Protein AF-A0AAD6F0V9-F1 (afdb_monomer)

Structure (mmCIF, N/CA/C/O backbone):
data_AF-A0AAD6F0V9-F1
#
_entry.id   AF-A0AAD6F0V9-F1
#
loop_
_atom_site.group_PDB
_atom_site.id
_atom_site.type_symbol
_atom_site.label_atom_id
_atom_site.label_alt_id
_atom_site.label_comp_id
_atom_site.label_asym_id
_atom_site.label_entity_id
_atom_site.label_seq_id
_atom_site.pdbx_PDB_ins_code
_atom_site.Cartn_x
_atom_site.Cartn_y
_atom_site.Cartn_z
_atom_site.occupancy
_atom_site.B_iso_or_equiv
_atom_site.auth_seq_id
_atom_site.auth_comp_id
_atom_site.auth_asym_id
_atom_site.auth_atom_id
_atom_site.pdbx_PDB_model_num
ATOM 1 N N . MET A 1 1 ? -41.580 -32.855 59.017 1.00 38.69 1 MET A N 1
ATOM 2 C CA . MET A 1 1 ? -40.406 -32.074 59.457 1.00 38.69 1 MET A CA 1
ATOM 3 C C . MET A 1 1 ? -39.960 -31.255 58.269 1.00 38.69 1 MET A C 1
ATOM 5 O O . MET A 1 1 ? -39.187 -31.711 57.437 1.00 38.69 1 MET A O 1
ATOM 9 N N . GLU A 1 2 ? -40.593 -30.100 58.147 1.00 37.06 2 GLU A N 1
ATOM 10 C CA . GLU A 1 2 ? -40.275 -29.067 57.173 1.00 37.06 2 GLU A CA 1
ATOM 11 C C . GLU A 1 2 ? -38.950 -28.430 57.606 1.00 37.06 2 GLU A C 1
ATOM 13 O O . GLU A 1 2 ? -38.723 -28.225 58.801 1.00 37.06 2 GLU A O 1
ATOM 18 N N . LYS A 1 3 ? -38.043 -28.193 56.659 1.00 42.31 3 LYS A N 1
ATOM 19 C CA . LYS A 1 3 ? -36.834 -27.402 56.890 1.00 42.31 3 LYS A CA 1
ATOM 20 C C . LYS A 1 3 ? -36.838 -26.266 55.883 1.00 42.31 3 LYS A C 1
ATOM 22 O O . LYS A 1 3 ? -36.574 -26.456 54.701 1.00 42.31 3 LYS A O 1
ATOM 27 N N . GLU A 1 4 ? -37.250 -25.128 56.406 1.00 40.53 4 GLU A N 1
ATOM 28 C CA . GLU A 1 4 ? -37.232 -23.803 55.812 1.00 40.53 4 GLU A CA 1
ATOM 29 C C . GLU A 1 4 ? -35.796 -23.231 55.811 1.00 40.53 4 GLU A C 1
ATOM 31 O O . GLU A 1 4 ? -34.930 -23.755 56.517 1.00 40.53 4 GLU A O 1
ATOM 36 N N . VAL A 1 5 ? -35.626 -22.106 55.094 1.00 31.75 5 VAL A N 1
ATOM 37 C CA . VAL A 1 5 ? -34.598 -21.043 55.251 1.00 31.75 5 VAL A CA 1
ATOM 38 C C . VAL A 1 5 ? -33.364 -21.168 54.333 1.00 31.75 5 VAL A C 1
ATOM 40 O O . VAL A 1 5 ? -32.729 -22.211 54.284 1.00 3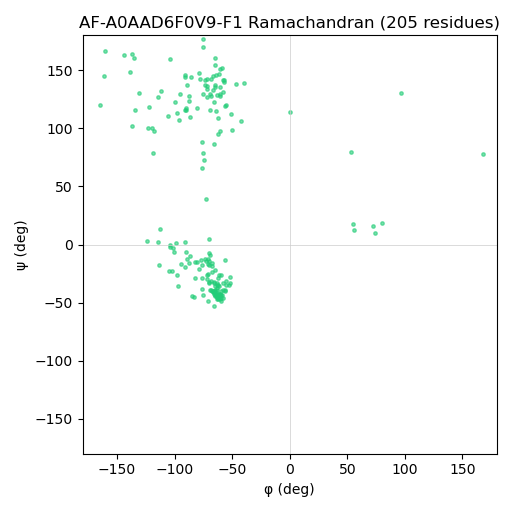1.75 5 VAL A O 1
ATOM 43 N N . VAL A 1 6 ? -32.899 -20.150 53.591 1.00 31.89 6 VAL A N 1
ATOM 44 C CA . VAL A 1 6 ? -33.340 -18.764 53.303 1.00 31.89 6 VAL A CA 1
ATOM 45 C C . VAL A 1 6 ? -32.618 -18.316 52.019 1.00 31.89 6 VAL A C 1
ATOM 47 O O . VAL A 1 6 ? -31.461 -18.674 51.801 1.00 31.89 6 VAL A O 1
ATOM 50 N N . VAL A 1 7 ? -33.285 -17.522 51.179 1.00 33.38 7 VAL A N 1
ATOM 51 C CA . VAL A 1 7 ? -32.688 -16.845 50.015 1.00 33.38 7 VAL A CA 1
ATOM 52 C C . VAL A 1 7 ? -32.107 -15.507 50.474 1.00 33.38 7 VAL A C 1
ATOM 54 O O . VAL A 1 7 ? -32.824 -14.693 51.048 1.00 33.38 7 VAL A O 1
ATOM 57 N N . SER A 1 8 ? -30.815 -15.279 50.234 1.00 36.25 8 SER A N 1
ATOM 58 C CA . SER A 1 8 ? -30.142 -14.008 50.522 1.00 36.25 8 SER A CA 1
ATOM 59 C C . SER A 1 8 ? -30.046 -13.160 49.252 1.00 36.25 8 SER A C 1
ATOM 61 O O . SER A 1 8 ? -29.337 -13.516 48.313 1.00 36.25 8 SER A O 1
ATOM 63 N N . GLU A 1 9 ? -30.758 -12.035 49.235 1.00 42.75 9 GLU A N 1
ATOM 64 C CA . GLU A 1 9 ? -30.593 -10.961 48.251 1.00 42.75 9 GLU A CA 1
ATOM 65 C C . GLU A 1 9 ? -29.360 -10.108 48.597 1.00 42.75 9 GLU A C 1
ATOM 67 O O . GLU A 1 9 ? -29.152 -9.798 49.774 1.00 42.75 9 GLU A O 1
ATOM 72 N N . PRO A 1 10 ? -28.571 -9.634 47.619 1.00 42.59 10 PRO A N 1
ATOM 73 C CA . PRO A 1 10 ? -27.725 -8.475 47.826 1.00 42.59 10 PRO A CA 1
ATOM 74 C C . PRO A 1 10 ? -28.502 -7.212 47.443 1.00 42.59 10 PRO A C 1
ATOM 76 O O . PRO A 1 10 ? -28.870 -7.000 46.287 1.00 42.59 10 PRO A O 1
ATOM 79 N N . GLY A 1 11 ? -28.734 -6.366 48.446 1.00 40.88 11 GLY A N 1
ATOM 80 C CA . GLY A 1 11 ? -29.263 -5.022 48.272 1.00 40.88 11 GLY A CA 1
ATOM 81 C C . GLY A 1 11 ? -28.379 -4.179 47.353 1.00 40.88 11 GLY A C 1
ATOM 82 O O . GLY A 1 11 ? -27.164 -4.091 47.531 1.00 40.88 11 GLY A O 1
ATOM 83 N N . GLY A 1 12 ? -29.022 -3.530 46.387 1.00 33.94 12 GLY A N 1
ATOM 84 C CA . GLY A 1 12 ? -28.436 -2.531 45.506 1.00 33.94 12 GLY A CA 1
ATOM 85 C C . GLY A 1 12 ? -29.410 -1.371 45.347 1.00 33.94 12 GLY A C 1
ATOM 86 O O . GLY A 1 12 ? -30.404 -1.485 44.641 1.00 33.94 12 GLY A O 1
ATOM 87 N N . SER A 1 13 ? -29.117 -0.295 46.074 1.00 39.34 13 SER A N 1
ATOM 88 C CA . SER A 1 13 ? -29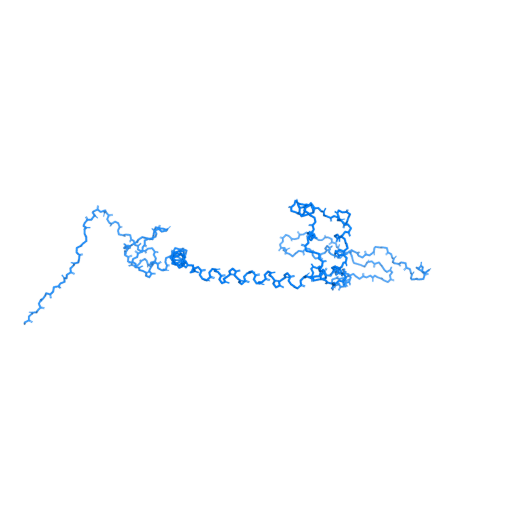.636 1.074 46.012 1.00 39.34 13 SER A CA 1
ATOM 89 C C . SER A 1 13 ? -30.711 1.397 44.964 1.00 39.34 13 SER A C 1
ATOM 91 O O . SER A 1 13 ? -30.438 1.496 43.768 1.00 39.34 13 SER A O 1
ATOM 93 N N . SER A 1 14 ? -31.908 1.723 45.462 1.00 46.53 14 SER A N 1
ATOM 94 C CA . SER A 1 14 ? -32.961 2.434 44.732 1.00 46.53 14 SER A CA 1
ATOM 95 C C . SER A 1 14 ? -32.422 3.710 44.087 1.00 46.53 14 SER A C 1
ATOM 97 O O . SER A 1 14 ? -32.106 4.681 44.771 1.00 46.53 14 SER A O 1
ATOM 99 N N . SER A 1 15 ? -32.370 3.723 42.759 1.00 43.34 15 SER A N 1
ATOM 100 C CA . SER A 1 15 ? -32.321 4.943 41.956 1.00 43.34 15 SER A CA 1
ATOM 101 C C . SER A 1 15 ? -33.545 4.940 41.059 1.00 43.34 15 SER A C 1
ATOM 103 O O . SER A 1 15 ? -33.606 4.229 40.058 1.00 43.34 15 SER A O 1
ATOM 105 N N . SER A 1 16 ? -34.550 5.700 41.476 1.00 54.09 16 SER A N 1
ATOM 106 C CA . SER A 1 16 ? -35.803 5.917 40.768 1.00 54.09 16 SER A CA 1
ATOM 107 C C . SER A 1 16 ? -35.546 6.667 39.459 1.00 54.09 16 SER A C 1
ATOM 109 O O . SER A 1 16 ? -35.640 7.888 39.399 1.00 54.09 16 SER A O 1
ATOM 111 N N . PHE A 1 17 ? -35.240 5.933 38.396 1.00 52.31 17 PHE A N 1
ATOM 112 C CA . PHE A 1 17 ? -35.443 6.388 37.028 1.00 52.31 17 PHE A CA 1
ATOM 113 C C . PHE A 1 17 ? -36.545 5.520 36.446 1.00 52.31 17 PHE A C 1
ATOM 115 O O . PHE A 1 17 ? -36.539 4.307 36.627 1.00 52.31 17 PHE A O 1
ATOM 122 N N . THR A 1 18 ? -37.527 6.140 35.804 1.00 50.03 18 THR A N 1
ATOM 123 C CA . THR A 1 18 ? -38.614 5.462 35.095 1.00 50.03 18 THR A CA 1
ATOM 124 C C . THR A 1 18 ? -38.033 4.400 34.157 1.00 50.03 18 THR A C 1
ATOM 126 O O . THR A 1 18 ? -37.542 4.725 33.073 1.00 50.03 18 THR A O 1
ATOM 129 N N . ASP A 1 19 ? -38.045 3.144 34.608 1.00 56.00 19 ASP A N 1
ATOM 130 C CA . ASP A 1 19 ? -37.421 2.002 33.946 1.00 56.00 19 ASP A CA 1
ATOM 131 C C . ASP A 1 19 ? -38.273 1.597 32.744 1.00 56.00 19 ASP A C 1
ATOM 133 O O . ASP A 1 19 ? -39.082 0.667 32.766 1.00 56.00 19 ASP A O 1
ATOM 137 N N . SER A 1 20 ? -38.120 2.361 31.666 1.00 67.00 20 SER A N 1
ATOM 138 C CA . SER A 1 20 ? -38.421 1.856 30.338 1.00 67.00 20 SER A CA 1
ATOM 139 C C . SER A 1 20 ? -37.454 0.702 30.129 1.00 67.00 20 SER A C 1
ATOM 141 O O . SER A 1 20 ? -36.297 0.937 29.794 1.00 67.00 20 SER A O 1
ATOM 143 N N . ARG A 1 21 ? -37.889 -0.529 30.414 1.00 77.62 21 ARG A N 1
ATOM 144 C CA . ARG A 1 21 ? -37.032 -1.714 30.337 1.00 77.62 21 ARG A CA 1
ATOM 145 C C . ARG A 1 21 ? -36.534 -1.876 28.906 1.00 77.62 21 ARG A C 1
ATOM 147 O O . ARG A 1 21 ? -37.245 -2.376 28.033 1.00 77.62 21 ARG A O 1
ATOM 154 N N . ILE A 1 22 ? -35.320 -1.403 28.644 1.00 87.12 22 ILE A N 1
ATOM 155 C CA . ILE A 1 22 ? 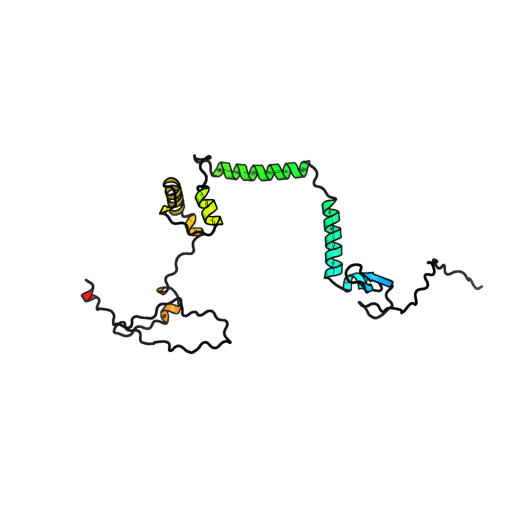-34.745 -1.426 27.302 1.00 87.12 22 ILE A CA 1
ATOM 156 C C . ILE A 1 22 ? -34.310 -2.855 26.998 1.00 87.12 22 ILE A C 1
ATOM 158 O O . ILE A 1 22 ? -33.624 -3.511 27.779 1.00 87.12 22 ILE A O 1
ATOM 162 N N . ILE A 1 23 ? -34.731 -3.353 25.844 1.00 92.94 23 ILE A N 1
ATOM 163 C CA . ILE A 1 23 ? -34.388 -4.692 25.377 1.00 92.94 23 ILE A CA 1
ATOM 164 C C . ILE A 1 23 ? -32.922 -4.708 24.918 1.00 92.94 23 ILE A C 1
ATOM 166 O O . ILE A 1 23 ? -32.434 -3.760 24.296 1.00 92.94 23 ILE A O 1
ATOM 170 N N . CYS A 1 24 ? -32.210 -5.798 25.211 1.00 94.00 24 CYS A N 1
ATOM 171 C CA . CYS A 1 24 ? -30.865 -6.041 24.698 1.00 94.00 24 CYS A CA 1
ATOM 172 C C . CYS A 1 24 ? -30.860 -5.974 23.166 1.00 94.00 24 CYS A C 1
ATOM 174 O O . CYS A 1 24 ? -31.505 -6.784 22.505 1.00 94.00 24 CYS A O 1
ATOM 176 N N . ARG A 1 25 ? -30.086 -5.058 22.582 1.00 90.88 25 ARG A N 1
ATOM 177 C CA . ARG A 1 25 ? -30.031 -4.889 21.121 1.00 90.88 25 ARG A CA 1
ATOM 178 C C . ARG A 1 25 ? -29.187 -5.950 20.414 1.00 90.88 25 ARG A C 1
ATOM 180 O O . ARG A 1 25 ? -29.296 -6.079 19.203 1.00 90.88 25 ARG A O 1
ATOM 187 N N . ALA A 1 26 ? -28.390 -6.717 21.157 1.00 90.69 26 ALA A N 1
ATOM 188 C CA . ALA A 1 26 ? -27.598 -7.812 20.602 1.00 90.69 26 ALA A CA 1
ATOM 189 C C . ALA A 1 26 ? -28.406 -9.113 20.457 1.00 90.69 26 ALA A C 1
ATOM 191 O O . ALA A 1 26 ? -28.333 -9.760 19.421 1.00 90.69 26 ALA A O 1
ATOM 192 N N . CYS A 1 27 ? -29.184 -9.507 21.476 1.00 91.75 27 CYS A N 1
ATOM 193 C CA . CYS A 1 27 ? -29.924 -10.777 21.452 1.00 91.75 27 CYS A CA 1
ATOM 194 C C . CYS A 1 27 ? -31.445 -10.633 21.407 1.00 91.75 27 CYS A C 1
ATOM 196 O O . CYS A 1 27 ? -32.111 -11.617 21.115 1.00 91.75 27 CYS A O 1
ATOM 198 N N . GLN A 1 28 ? -31.993 -9.462 21.742 1.00 91.25 28 GLN A N 1
ATOM 199 C CA . GLN A 1 28 ? -33.431 -9.156 21.762 1.00 91.25 28 GLN A CA 1
ATOM 200 C C . GLN A 1 28 ? -34.308 -10.086 22.625 1.00 91.25 28 GLN A C 1
ATOM 202 O O . GLN A 1 28 ? -35.529 -10.032 22.551 1.00 91.25 28 GLN A O 1
ATOM 207 N N . LYS A 1 29 ? -33.701 -10.919 23.480 1.00 90.19 29 LYS A N 1
ATOM 208 C CA . LYS A 1 29 ? -34.395 -11.931 24.300 1.00 90.19 29 LYS A CA 1
ATOM 209 C C . LYS A 1 29 ? -34.676 -11.486 25.731 1.00 90.19 29 LYS A C 1
ATOM 211 O O . LYS A 1 29 ? -35.566 -12.019 26.378 1.00 90.19 29 LYS A O 1
ATOM 216 N N . GLN A 1 30 ? -33.873 -10.564 26.247 1.00 90.81 30 GLN A N 1
ATOM 217 C CA . GLN A 1 30 ? -33.908 -10.140 27.644 1.00 90.81 30 GLN A CA 1
ATOM 218 C C . GLN A 1 30 ? -33.621 -8.645 27.755 1.00 90.81 30 GLN A C 1
ATOM 220 O O . GLN A 1 30 ? -33.089 -8.026 26.826 1.00 90.81 30 GLN A O 1
ATOM 225 N N . PHE A 1 31 ? -33.967 -8.073 28.902 1.00 92.94 31 PHE A N 1
ATOM 226 C CA . PHE A 1 31 ? -33.691 -6.677 29.203 1.00 92.94 31 PHE A CA 1
ATOM 227 C C . PHE A 1 31 ? -32.183 -6.434 29.336 1.00 92.94 31 PHE A C 1
ATOM 229 O O . PHE A 1 31 ? -31.418 -7.303 29.758 1.00 92.94 31 PHE A O 1
ATOM 236 N N . SER A 1 32 ? -31.736 -5.263 28.894 1.00 93.44 32 SER A N 1
ATOM 237 C CA . SER A 1 32 ? -30.339 -4.865 28.986 1.00 93.44 32 SER A CA 1
ATOM 238 C C . SER A 1 32 ? -29.965 -4.518 30.421 1.00 93.44 32 SER A C 1
ATOM 240 O O . SER A 1 32 ? -30.697 -3.782 31.072 1.00 93.44 32 SER A O 1
ATOM 242 N N . GLN A 1 33 ? -28.796 -4.975 30.859 1.00 91.88 33 GLN A N 1
ATOM 243 C CA . GLN A 1 33 ? -28.212 -4.638 32.161 1.00 91.88 33 GLN A CA 1
ATOM 244 C C . GLN A 1 33 ? -27.055 -3.639 32.022 1.00 91.88 33 GLN A C 1
ATOM 246 O O . GLN A 1 33 ? -26.730 -2.920 32.959 1.00 91.88 33 GLN A O 1
ATOM 251 N N . TYR A 1 34 ? -26.444 -3.572 30.838 1.00 92.69 34 TYR A N 1
ATOM 252 C CA . TYR A 1 34 ? -25.217 -2.825 30.595 1.00 92.69 34 TYR A CA 1
ATOM 253 C C . TYR A 1 34 ? -25.279 -2.040 29.279 1.00 92.69 34 TYR A C 1
ATOM 255 O O . TYR A 1 34 ? -26.115 -2.300 28.405 1.00 92.69 34 TYR A O 1
ATOM 263 N N . THR A 1 35 ? -24.357 -1.087 29.130 1.00 93.81 35 THR A N 1
ATOM 264 C CA . THR A 1 35 ? -24.228 -0.216 27.954 1.00 93.81 35 THR A CA 1
ATOM 265 C C . THR A 1 35 ? -22.779 -0.196 27.485 1.00 93.81 35 THR A C 1
ATOM 267 O O . THR A 1 35 ? -21.881 0.009 28.294 1.00 93.81 35 THR A O 1
ATOM 270 N N . CYS A 1 36 ? -22.534 -0.404 26.189 1.00 92.56 36 CYS A N 1
ATOM 271 C CA . CYS A 1 36 ? -21.188 -0.284 25.628 1.00 92.56 36 CYS A CA 1
ATOM 272 C C . CYS A 1 36 ? -20.739 1.190 25.664 1.00 92.56 36 CYS A C 1
ATOM 274 O O . CYS A 1 36 ? -21.453 2.024 25.107 1.00 92.56 36 CYS A O 1
ATOM 276 N N . PRO A 1 37 ? -19.562 1.528 26.227 1.00 90.56 37 PRO A N 1
ATOM 277 C CA . PRO A 1 37 ? -19.100 2.917 26.332 1.00 90.56 37 PRO A CA 1
ATOM 278 C C . PRO A 1 37 ? -18.710 3.542 24.985 1.00 90.56 37 PRO A C 1
ATOM 280 O O . PRO A 1 37 ? -18.541 4.752 24.899 1.00 90.56 37 PRO A O 1
ATOM 283 N N . ARG A 1 38 ? -18.544 2.732 23.931 1.00 89.69 38 ARG A N 1
ATOM 284 C CA . ARG A 1 38 ? -18.085 3.208 22.616 1.00 89.69 38 ARG A CA 1
ATOM 285 C C . ARG A 1 38 ? -19.200 3.471 21.619 1.00 89.69 38 ARG A C 1
ATOM 287 O O . ARG A 1 38 ? -19.091 4.379 20.809 1.00 89.69 38 ARG A O 1
ATOM 294 N N . CYS A 1 39 ? -20.257 2.668 21.654 1.00 91.88 39 CYS A N 1
ATOM 295 C CA . CYS A 1 39 ? -21.372 2.781 20.711 1.00 91.88 39 CYS A CA 1
ATOM 296 C C . CYS A 1 39 ? -22.732 2.966 21.394 1.00 91.88 39 CYS A C 1
ATOM 298 O O . CYS A 1 39 ? -23.759 2.970 20.721 1.00 91.88 39 CYS A O 1
ATOM 300 N N . ASN A 1 40 ? -22.762 3.071 22.725 1.00 91.19 40 ASN A N 1
ATOM 301 C CA . ASN A 1 40 ? -23.969 3.184 23.546 1.00 91.19 40 ASN A CA 1
ATOM 302 C C . ASN A 1 40 ? -25.013 2.068 23.338 1.00 91.19 40 ASN A C 1
ATOM 304 O O . ASN A 1 40 ? -26.169 2.194 23.754 1.00 91.19 40 ASN A O 1
ATOM 308 N N . ILE A 1 41 ? -24.620 0.939 22.741 1.00 91.75 41 ILE A N 1
ATOM 309 C CA . ILE A 1 41 ? -25.502 -0.212 22.547 1.00 91.75 41 ILE A CA 1
ATOM 310 C C . ILE A 1 41 ? -25.766 -0.897 23.888 1.00 91.75 41 ILE A C 1
ATOM 312 O O . ILE A 1 41 ? -24.855 -1.169 24.672 1.00 91.75 41 ILE A O 1
ATOM 316 N N . ARG A 1 42 ? -27.041 -1.201 24.131 1.00 93.06 42 ARG A N 1
ATOM 317 C CA . ARG A 1 42 ? -27.528 -1.856 25.344 1.00 93.06 42 ARG A CA 1
ATOM 318 C C . ARG A 1 42 ? -27.460 -3.373 25.219 1.00 93.06 42 ARG A C 1
ATOM 320 O O . ARG A 1 42 ? -28.008 -3.937 24.268 1.00 93.06 42 ARG A O 1
ATOM 327 N N . TYR A 1 43 ? -26.831 -4.031 26.188 1.00 94.25 43 TYR A N 1
ATOM 328 C CA . TYR A 1 43 ? -26.642 -5.480 26.210 1.00 94.25 43 TYR A CA 1
ATOM 329 C C . TYR A 1 43 ? -26.946 -6.080 27.586 1.00 94.25 43 TYR A C 1
ATOM 331 O O . TYR A 1 43 ? -26.992 -5.387 28.599 1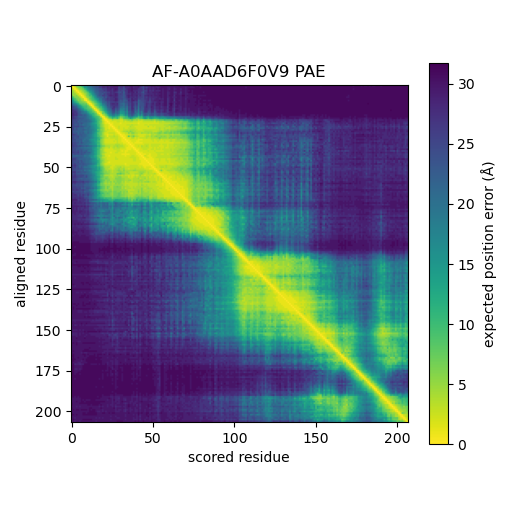.00 94.25 43 TYR A O 1
ATOM 339 N N . CYS A 1 44 ? -27.205 -7.383 27.630 1.00 93.88 44 CYS A N 1
ATOM 340 C CA . CYS A 1 44 ? -27.617 -8.076 28.854 1.00 93.88 44 CYS A CA 1
ATOM 341 C C . CYS A 1 44 ? -26.506 -8.880 29.539 1.00 93.88 44 CYS A C 1
ATOM 343 O O . CYS A 1 44 ? -26.615 -9.181 30.718 1.00 93.88 44 CYS A O 1
ATOM 345 N N . SER A 1 45 ? -25.465 -9.278 28.805 1.00 93.12 45 SER A N 1
ATOM 346 C CA . SER A 1 45 ? -24.426 -10.189 29.297 1.00 93.12 45 SER A CA 1
ATOM 347 C C . SER A 1 45 ? -23.144 -10.091 28.466 1.00 93.12 45 SER A C 1
ATOM 349 O O . SER A 1 45 ? -23.158 -9.558 27.352 1.00 93.12 45 SER A O 1
ATOM 351 N N . LEU A 1 46 ? -22.042 -10.648 28.975 1.00 92.12 46 LEU A N 1
ATOM 352 C CA . LEU A 1 46 ? -20.748 -10.661 28.285 1.00 92.12 46 LEU A CA 1
ATOM 353 C C . LEU A 1 46 ? -20.789 -11.306 26.881 1.00 92.12 46 LEU A C 1
ATOM 355 O O . LEU A 1 46 ? -20.179 -10.744 25.976 1.00 92.12 46 LEU A O 1
ATOM 359 N N . PRO A 1 47 ? -21.517 -12.412 26.625 1.00 93.38 47 PRO A N 1
ATOM 360 C CA . PRO A 1 47 ? -21.667 -12.935 25.264 1.00 93.38 47 PRO A CA 1
ATOM 361 C C . PRO A 1 47 ? -22.281 -11.915 24.299 1.00 93.38 47 PRO A C 1
ATOM 363 O O . PRO A 1 47 ? -21.823 -11.769 23.170 1.00 93.38 47 PRO A O 1
ATOM 366 N N . CYS A 1 48 ? -23.271 -11.144 24.761 1.00 93.06 48 CYS A N 1
ATOM 367 C CA . CYS A 1 48 ? -23.866 -10.065 23.971 1.00 93.06 48 CYS A CA 1
ATOM 368 C C . CYS A 1 48 ? -22.902 -8.889 23.785 1.00 93.06 48 CYS A C 1
ATOM 370 O O . CYS A 1 48 ? -22.900 -8.276 22.724 1.00 93.06 48 CYS A O 1
ATOM 372 N N . TYR A 1 49 ? -22.042 -8.608 24.767 1.00 91.31 49 TYR A N 1
ATOM 373 C CA . TYR A 1 49 ? -20.938 -7.668 24.584 1.00 91.31 49 TYR A CA 1
ATOM 374 C C . TYR A 1 49 ? -19.925 -8.173 23.549 1.00 91.31 49 TYR A C 1
ATOM 376 O O . TYR A 1 49 ? -19.505 -7.406 22.701 1.00 91.31 49 TYR A O 1
ATOM 384 N N . LYS A 1 50 ? -19.568 -9.457 23.525 1.00 90.88 50 LYS A N 1
ATOM 385 C CA . LYS A 1 50 ? -18.638 -9.986 22.511 1.00 90.88 50 LYS A CA 1
ATOM 386 C C . LYS A 1 50 ? -19.250 -10.057 21.104 1.00 90.88 50 LYS A C 1
ATOM 388 O O . LYS A 1 50 ? -18.519 -9.992 20.126 1.00 90.88 50 LYS A O 1
ATOM 393 N N . GLY A 1 51 ? -20.576 -10.167 21.002 1.00 89.81 51 GLY A N 1
ATOM 394 C CA . GLY A 1 51 ? -21.289 -10.322 19.730 1.00 89.81 51 GLY A CA 1
ATOM 395 C C . GLY A 1 51 ? -21.936 -9.061 19.147 1.00 89.81 51 GLY A C 1
ATOM 396 O O . GLY A 1 51 ? -22.464 -9.139 18.044 1.00 89.81 51 GLY A O 1
ATOM 397 N N . HIS A 1 52 ? -21.956 -7.917 19.848 1.00 90.50 52 HIS A N 1
ATOM 398 C CA . HIS A 1 52 ? -22.710 -6.743 19.367 1.00 90.50 52 HIS A CA 1
ATOM 399 C C . HIS A 1 52 ? -22.035 -5.983 18.214 1.00 90.50 52 HIS A C 1
ATOM 401 O O . HIS A 1 52 ? -22.726 -5.468 17.341 1.00 90.50 52 HIS A O 1
ATOM 407 N N . SER A 1 53 ? -20.706 -5.847 18.227 1.00 88.06 53 SER A N 1
ATOM 408 C CA . SER A 1 53 ? -19.951 -5.143 17.187 1.00 88.06 53 SER A CA 1
ATOM 409 C C . SER A 1 53 ? -18.473 -5.490 17.288 1.00 88.06 53 SER A C 1
ATOM 411 O O . SER A 1 53 ? -17.834 -5.165 18.291 1.00 88.06 53 SER A O 1
ATOM 413 N N . LEU A 1 54 ? -17.922 -6.071 16.218 1.00 86.94 54 LEU A N 1
ATOM 414 C CA . LEU A 1 54 ? -16.497 -6.398 16.130 1.00 86.94 54 LEU A CA 1
ATOM 415 C C . LEU A 1 54 ? -15.623 -5.159 16.352 1.00 86.94 54 LEU A C 1
ATOM 417 O O . LEU A 1 54 ? -14.674 -5.216 17.117 1.00 86.94 54 LEU A O 1
ATOM 421 N N . ARG A 1 55 ? -16.017 -3.997 15.820 1.00 87.81 55 ARG A N 1
ATOM 422 C CA . ARG A 1 55 ? -15.282 -2.734 15.998 1.00 87.81 55 ARG A CA 1
ATOM 423 C C . ARG A 1 55 ? -15.190 -2.291 17.467 1.00 87.81 55 ARG A C 1
ATOM 425 O O . ARG A 1 55 ? -14.190 -1.714 17.896 1.00 87.81 55 ARG A O 1
ATOM 432 N N . CYS A 1 56 ? -16.231 -2.539 18.264 1.00 90.06 56 CYS A N 1
ATOM 433 C CA . CYS A 1 56 ? -16.250 -2.162 19.683 1.00 90.06 56 CYS A CA 1
ATOM 434 C C . CYS A 1 56 ? -15.539 -3.181 20.578 1.00 90.06 56 CYS A C 1
ATOM 436 O O . CYS A 1 56 ? -14.999 -2.815 21.615 1.00 90.06 56 CYS A O 1
ATOM 438 N N . THR A 1 57 ? -15.511 -4.451 20.193 1.00 90.25 57 THR A N 1
ATOM 439 C CA . THR A 1 57 ? -14.821 -5.486 20.965 1.00 90.25 57 THR A CA 1
ATOM 440 C C . THR A 1 57 ? -13.342 -5.546 20.615 1.00 90.25 57 THR A C 1
ATOM 442 O O . THR A 1 57 ? -12.507 -5.586 21.511 1.00 90.25 57 THR A O 1
ATOM 445 N N . GLU A 1 58 ? -13.015 -5.491 19.326 1.00 91.25 58 GLU A N 1
ATOM 446 C CA . GLU A 1 58 ? -11.654 -5.586 18.805 1.00 91.25 58 GLU A CA 1
ATOM 447 C C . GLU A 1 58 ? -10.819 -4.398 19.246 1.00 91.25 58 GLU A C 1
ATOM 449 O O . GLU A 1 58 ? -9.801 -4.614 19.882 1.00 91.25 58 GLU A O 1
ATOM 454 N N . SER A 1 59 ? -11.259 -3.152 19.019 1.00 90.75 59 SER A N 1
ATOM 455 C CA . SER A 1 59 ? -10.440 -2.019 19.471 1.00 90.75 59 SER A CA 1
ATOM 456 C C . SER A 1 59 ? -10.285 -2.023 20.992 1.00 90.75 59 SER A C 1
ATOM 458 O O . SER A 1 59 ? -9.252 -1.611 21.472 1.00 90.75 59 SER A O 1
ATOM 460 N N . PHE A 1 60 ? -11.242 -2.549 21.769 1.00 89.44 60 PHE A N 1
ATOM 461 C CA . PHE A 1 60 ? -11.102 -2.574 23.226 1.00 89.44 60 PHE A CA 1
ATOM 462 C C . PHE A 1 60 ? -10.027 -3.587 23.600 1.00 89.44 60 PHE A C 1
ATOM 464 O O . PHE A 1 60 ? -9.104 -3.247 24.324 1.00 89.44 60 PHE A O 1
ATOM 471 N N . MET A 1 61 ? -10.099 -4.797 23.043 1.00 90.12 61 MET A N 1
ATOM 472 C CA . MET A 1 61 ? -9.074 -5.819 23.245 1.00 90.12 61 MET A CA 1
ATOM 473 C C . MET A 1 61 ? -7.700 -5.355 22.754 1.00 90.12 61 MET A C 1
ATOM 475 O O . MET A 1 61 ? -6.723 -5.523 23.468 1.00 90.12 61 MET A O 1
ATOM 479 N N . ARG A 1 62 ? -7.633 -4.719 21.581 1.00 93.31 62 ARG A N 1
ATOM 480 C CA . ARG A 1 62 ? -6.405 -4.156 21.022 1.00 93.31 62 ARG A CA 1
ATOM 481 C C . ARG A 1 62 ? -5.813 -3.104 21.947 1.00 93.31 62 ARG A C 1
ATOM 483 O O . ARG A 1 62 ? -4.629 -3.176 22.225 1.00 93.31 62 ARG A O 1
ATOM 490 N N . ASP A 1 63 ? -6.620 -2.158 22.418 1.00 91.56 63 ASP A N 1
ATOM 491 C CA . ASP A 1 63 ? -6.142 -1.079 23.282 1.00 91.56 63 ASP A CA 1
ATOM 492 C C . ASP A 1 63 ? -5.648 -1.648 24.626 1.00 91.56 63 ASP A C 1
ATOM 494 O O . ASP A 1 63 ? -4.571 -1.278 25.065 1.00 91.56 63 ASP A O 1
ATOM 498 N N . ASN A 1 64 ? -6.326 -2.652 25.203 1.00 90.88 64 ASN A N 1
ATOM 499 C CA . ASN A 1 64 ? -5.833 -3.338 26.410 1.00 90.88 64 ASN A CA 1
ATOM 500 C C . ASN A 1 64 ? -4.492 -4.056 26.163 1.00 90.88 64 ASN A C 1
ATOM 502 O O . ASN A 1 64 ? -3.581 -3.945 26.971 1.00 90.88 64 ASN A O 1
ATOM 506 N N . VAL A 1 65 ? -4.349 -4.769 25.039 1.00 92.88 65 VAL A N 1
ATOM 507 C CA . VAL A 1 65 ? -3.085 -5.446 24.694 1.00 92.88 65 VAL A CA 1
ATOM 508 C C . VAL A 1 65 ? -1.968 -4.434 24.435 1.00 92.88 65 VAL A C 1
ATOM 510 O O . VAL A 1 65 ? -0.833 -4.661 24.839 1.00 92.88 65 VAL A O 1
ATOM 513 N N . MET A 1 66 ? -2.270 -3.321 23.766 1.00 91.25 66 MET A N 1
ATOM 514 C CA . MET A 1 66 ? -1.303 -2.249 23.526 1.00 91.25 66 MET A CA 1
ATOM 515 C C . MET A 1 66 ? -0.850 -1.605 24.838 1.00 91.25 66 MET A C 1
ATOM 517 O O . MET A 1 66 ? 0.347 -1.397 25.010 1.00 91.25 66 MET A O 1
ATOM 521 N N . ASP A 1 67 ? -1.774 -1.337 25.760 1.00 91.38 67 ASP A N 1
ATOM 522 C CA . ASP A 1 67 ? -1.460 -0.783 27.078 1.00 91.38 67 ASP A CA 1
ATOM 523 C C . ASP A 1 67 ? -0.589 -1.755 27.895 1.00 91.38 67 ASP A C 1
ATOM 525 O O . ASP A 1 67 ? 0.399 -1.334 28.499 1.00 91.38 67 ASP A O 1
ATOM 529 N N . ASP A 1 68 ? -0.883 -3.059 27.856 1.00 90.88 68 ASP A N 1
ATOM 530 C CA . ASP A 1 68 ? -0.060 -4.088 28.505 1.00 90.88 68 ASP A CA 1
ATOM 531 C C . ASP A 1 68 ? 1.353 -4.149 27.894 1.00 90.88 68 ASP A C 1
ATOM 533 O O . ASP A 1 68 ? 2.350 -4.157 28.618 1.00 90.88 68 ASP A O 1
ATOM 537 N N . LEU A 1 69 ? 1.470 -4.124 26.561 1.00 88.19 69 LEU A N 1
ATOM 538 C CA . LEU A 1 69 ? 2.766 -4.101 25.871 1.00 88.19 69 LEU A CA 1
ATOM 539 C C . LEU A 1 69 ? 3.570 -2.831 26.181 1.00 88.19 69 LEU A C 1
ATOM 541 O O . LEU A 1 69 ? 4.790 -2.897 26.292 1.00 88.19 69 LEU A O 1
ATOM 545 N N . GLN A 1 70 ? 2.912 -1.682 26.350 1.00 82.25 70 GLN A N 1
ATOM 546 C CA . GLN A 1 70 ? 3.572 -0.434 26.748 1.00 82.25 70 GLN A CA 1
ATOM 547 C C . GLN A 1 70 ? 4.095 -0.471 28.189 1.00 82.25 70 GLN A C 1
ATOM 549 O O . GLN A 1 70 ? 5.108 0.170 28.487 1.00 82.25 70 GLN A O 1
ATOM 554 N N . GLN A 1 71 ? 3.423 -1.204 29.080 1.00 80.69 71 GLN A N 1
ATOM 555 C CA . GLN A 1 71 ? 3.901 -1.437 30.446 1.00 80.69 71 GLN A CA 1
ATOM 556 C C . GLN A 1 71 ? 5.102 -2.389 30.474 1.00 80.69 71 GLN A C 1
ATOM 558 O O . GLN A 1 71 ? 5.977 -2.247 31.329 1.00 80.69 71 GLN A O 1
ATOM 563 N N . MET A 1 72 ? 5.196 -3.307 29.509 1.00 77.56 72 MET A N 1
ATOM 564 C CA . MET A 1 72 ? 6.386 -4.123 29.262 1.00 77.56 72 MET A CA 1
ATOM 565 C C . MET A 1 72 ? 7.470 -3.299 28.545 1.00 77.56 72 MET A C 1
ATOM 567 O O . MET A 1 72 ? 7.814 -3.552 27.393 1.00 77.56 72 MET A O 1
ATOM 571 N N . GLN A 1 73 ? 8.015 -2.283 29.218 1.00 68.62 73 GLN A N 1
ATOM 572 C CA . GLN A 1 73 ? 9.162 -1.544 28.687 1.00 68.62 73 GLN A CA 1
ATOM 573 C C . GLN A 1 73 ? 10.357 -2.493 28.493 1.00 68.62 73 GLN A C 1
ATOM 575 O O . GLN A 1 73 ? 10.642 -3.299 29.385 1.00 68.62 73 GLN A O 1
ATOM 580 N N . PRO A 1 74 ? 11.069 -2.417 27.353 1.00 67.94 74 PRO A N 1
ATOM 581 C CA . PRO A 1 74 ? 12.239 -3.245 27.119 1.00 67.94 74 PRO A CA 1
ATOM 582 C C . PRO A 1 74 ? 13.314 -2.907 28.150 1.00 67.94 74 PRO A C 1
ATOM 584 O O . PRO A 1 74 ? 13.681 -1.746 28.333 1.00 67.94 74 PRO A O 1
ATOM 587 N N . GLU A 1 75 ? 13.835 -3.933 28.817 1.00 76.38 75 GLU A N 1
ATOM 588 C CA . GLU A 1 75 ? 14.956 -3.783 29.736 1.00 76.38 75 GLU A CA 1
ATOM 589 C C . GLU A 1 75 ? 16.147 -3.168 28.986 1.00 76.38 75 GLU A C 1
ATOM 591 O O . GLU A 1 75 ? 16.398 -3.514 27.827 1.00 76.38 75 GLU A O 1
ATOM 596 N N . GLU A 1 76 ? 16.886 -2.253 29.619 1.00 81.06 76 GLU A N 1
ATOM 597 C CA . GLU A 1 76 ? 17.997 -1.509 28.996 1.00 81.06 76 GLU A CA 1
ATOM 598 C C . GLU A 1 76 ? 19.026 -2.427 28.303 1.00 81.06 76 GLU A C 1
ATOM 600 O O . GLU A 1 76 ? 19.654 -2.046 27.313 1.00 81.06 76 GLU A O 1
ATOM 605 N N . GLU A 1 77 ? 19.161 -3.669 28.774 1.00 82.62 77 GLU A N 1
ATOM 606 C CA . GLU A 1 77 ? 19.981 -4.709 28.151 1.00 82.62 77 GLU A CA 1
ATOM 607 C C . GLU A 1 77 ? 19.464 -5.132 26.763 1.00 82.62 77 GLU A C 1
ATOM 609 O O . GLU A 1 77 ? 20.248 -5.263 25.823 1.00 82.62 77 GLU A O 1
ATOM 614 N N . THR A 1 78 ? 18.151 -5.314 26.601 1.00 83.56 78 THR A N 1
ATOM 615 C CA . THR A 1 78 ? 17.534 -5.699 25.319 1.00 83.56 78 THR A CA 1
ATOM 616 C C . THR A 1 78 ? 17.643 -4.583 24.286 1.00 83.56 78 THR A C 1
ATOM 618 O O . THR A 1 78 ? 17.996 -4.838 23.135 1.00 83.56 78 THR A O 1
ATOM 621 N N . LYS A 1 79 ? 17.446 -3.330 24.714 1.00 86.81 79 LYS A N 1
ATOM 622 C CA . LYS A 1 79 ? 17.647 -2.141 23.880 1.00 86.81 79 LYS A CA 1
ATOM 623 C C . LYS A 1 79 ? 19.096 -2.037 23.411 1.00 86.81 79 LYS A C 1
ATOM 625 O O . LYS A 1 79 ? 19.344 -1.802 22.233 1.00 86.81 79 LYS A O 1
ATOM 630 N N . ARG A 1 80 ? 20.056 -2.276 24.310 1.00 90.12 80 ARG A N 1
ATOM 631 C CA . ARG A 1 80 ? 21.484 -2.269 23.974 1.00 90.12 80 ARG A CA 1
ATOM 632 C C . ARG A 1 80 ? 21.847 -3.367 22.980 1.00 90.12 80 ARG A C 1
ATOM 634 O O . ARG A 1 80 ? 22.547 -3.081 22.020 1.00 90.12 80 ARG A O 1
ATOM 641 N N . LYS A 1 81 ? 21.326 -4.584 23.163 1.00 90.56 81 LYS A N 1
ATOM 642 C CA . LYS A 1 81 ? 21.495 -5.696 22.212 1.00 90.56 81 LYS A CA 1
ATOM 643 C C . LYS A 1 81 ? 20.906 -5.370 20.839 1.00 90.56 81 LYS A C 1
ATOM 645 O O . LYS A 1 81 ? 21.545 -5.635 19.831 1.00 90.56 81 LYS A O 1
ATOM 650 N N . MET A 1 82 ? 19.722 -4.760 20.785 1.00 88.44 82 MET A N 1
ATOM 651 C CA . MET A 1 82 ? 19.110 -4.337 19.522 1.00 88.44 82 MET A CA 1
ATOM 652 C C . MET A 1 82 ? 19.950 -3.264 18.812 1.00 88.44 82 MET A C 1
ATOM 654 O O . MET A 1 82 ? 20.169 -3.360 17.608 1.00 88.44 82 MET A O 1
ATOM 658 N N . MET A 1 83 ? 20.460 -2.276 19.554 1.00 86.75 83 MET A N 1
ATOM 659 C CA . MET A 1 83 ? 21.363 -1.254 19.011 1.00 86.75 83 MET A CA 1
ATOM 660 C C . MET A 1 83 ? 22.684 -1.850 18.514 1.00 86.75 83 MET A C 1
ATOM 662 O O . MET A 1 83 ? 23.191 -1.419 17.485 1.00 86.75 83 MET A O 1
ATOM 666 N N . ASP A 1 84 ? 23.219 -2.847 19.216 1.00 92.25 84 ASP A N 1
ATOM 667 C CA . ASP A 1 84 ? 24.441 -3.550 18.822 1.00 92.25 84 ASP A CA 1
ATOM 668 C C . ASP A 1 84 ? 24.247 -4.350 17.523 1.00 92.25 84 ASP A C 1
ATOM 670 O O . ASP A 1 84 ? 25.082 -4.285 16.629 1.00 92.25 84 ASP A O 1
ATOM 674 N N . ILE A 1 85 ? 23.098 -5.019 17.360 1.00 90.88 85 ILE A N 1
ATOM 675 C CA . ILE A 1 85 ? 22.735 -5.721 16.115 1.00 90.88 85 ILE A CA 1
ATOM 676 C C . ILE A 1 85 ? 22.618 -4.744 14.939 1.00 90.88 85 ILE A C 1
ATOM 678 O O . ILE A 1 85 ? 23.170 -5.007 13.875 1.00 90.88 85 ILE A O 1
ATOM 682 N N . LEU A 1 86 ? 21.921 -3.617 15.126 1.00 88.25 86 LEU A N 1
ATOM 683 C CA . LEU A 1 86 ? 21.788 -2.585 14.089 1.00 88.25 86 LEU A CA 1
ATOM 684 C C . LEU A 1 86 ? 23.150 -2.013 13.694 1.00 88.25 86 LEU A C 1
ATOM 686 O O . LEU A 1 86 ? 23.440 -1.864 12.511 1.00 88.25 86 LEU A O 1
ATOM 690 N N . LYS A 1 87 ? 24.001 -1.732 14.687 1.00 87.44 87 LYS A N 1
ATOM 691 C CA . LYS A 1 87 ? 25.355 -1.236 14.452 1.00 87.44 87 LYS A CA 1
ATOM 692 C C . LYS A 1 87 ? 26.188 -2.250 13.676 1.00 87.44 87 LYS A C 1
ATOM 694 O O . LYS A 1 87 ? 26.838 -1.879 12.712 1.00 87.44 87 LYS A O 1
ATOM 699 N N . ARG A 1 88 ? 26.130 -3.522 14.069 1.00 87.75 88 ARG A N 1
ATOM 700 C CA . ARG A 1 88 ? 26.825 -4.610 13.383 1.00 87.75 88 ARG A CA 1
ATOM 701 C C . ARG A 1 88 ? 26.404 -4.728 11.920 1.00 87.75 88 ARG A C 1
ATOM 703 O O . ARG A 1 88 ? 27.276 -4.891 11.083 1.00 87.75 88 ARG A O 1
ATOM 710 N N . PHE A 1 89 ? 25.110 -4.629 11.621 1.00 80.94 89 PHE A N 1
ATOM 711 C CA . PHE A 1 89 ? 24.619 -4.714 10.245 1.00 80.94 89 PHE A CA 1
ATOM 712 C C . PHE A 1 89 ? 25.166 -3.575 9.376 1.00 80.94 89 PHE A C 1
ATOM 714 O O . PHE A 1 89 ? 25.685 -3.837 8.302 1.00 80.94 89 PHE A O 1
ATOM 721 N N . HIS A 1 90 ? 25.132 -2.336 9.877 1.00 75.31 90 HIS A N 1
ATOM 722 C CA . HIS A 1 90 ? 25.713 -1.194 9.164 1.00 75.31 90 HIS A CA 1
ATOM 723 C C . HIS A 1 90 ? 27.230 -1.313 8.984 1.00 75.31 90 HIS A C 1
ATOM 725 O O . HIS A 1 90 ? 27.734 -0.987 7.919 1.00 75.31 90 HIS A O 1
ATOM 731 N N . SER A 1 91 ? 27.953 -1.816 9.988 1.00 71.50 91 SER A N 1
ATOM 732 C CA . SER A 1 91 ? 29.398 -2.044 9.867 1.00 71.50 91 SER A CA 1
ATOM 733 C C . SER A 1 91 ? 29.739 -3.168 8.880 1.00 71.50 91 SER A C 1
ATOM 735 O O . SER A 1 91 ? 30.690 -3.037 8.123 1.00 71.50 91 SER A O 1
ATOM 737 N N . GLU A 1 92 ? 28.960 -4.255 8.847 1.00 65.19 92 GLU A N 1
ATOM 738 C CA . GLU A 1 92 ? 29.126 -5.331 7.854 1.00 65.19 92 GLU A CA 1
ATOM 739 C C . GLU A 1 92 ? 28.806 -4.838 6.425 1.00 65.19 92 GLU A C 1
ATOM 741 O O . GLU A 1 92 ? 29.455 -5.265 5.473 1.00 65.19 92 GLU A O 1
ATOM 746 N N . GLU A 1 93 ? 27.863 -3.901 6.271 1.00 58.53 93 GLU A N 1
ATOM 747 C CA . GLU A 1 93 ? 27.576 -3.221 4.999 1.00 58.53 93 GLU A CA 1
ATOM 748 C C . GLU A 1 93 ? 28.719 -2.273 4.583 1.00 58.53 93 GLU A C 1
ATOM 750 O O . GLU A 1 93 ? 29.083 -2.235 3.412 1.00 58.53 93 GLU A O 1
ATOM 755 N N . GLU A 1 94 ? 29.336 -1.552 5.525 1.00 53.22 94 GLU A N 1
ATOM 756 C CA . GLU A 1 94 ? 30.511 -0.699 5.274 1.00 53.22 94 GLU A CA 1
ATOM 757 C C . GLU A 1 94 ? 31.756 -1.519 4.863 1.00 53.22 94 GLU A C 1
ATOM 759 O O . GLU A 1 94 ? 32.465 -1.144 3.926 1.00 53.22 94 GLU A O 1
ATOM 764 N N . ASP A 1 95 ? 31.993 -2.681 5.482 1.00 52.28 95 ASP A N 1
ATOM 765 C CA . ASP A 1 95 ? 33.167 -3.526 5.204 1.00 52.28 95 ASP A CA 1
ATOM 766 C C . ASP A 1 95 ? 33.104 -4.250 3.836 1.00 52.28 95 ASP A C 1
ATOM 768 O O . ASP A 1 95 ? 34.149 -4.545 3.248 1.00 52.28 95 ASP A O 1
ATOM 772 N N . GLU A 1 96 ? 31.915 -4.516 3.277 1.00 51.09 96 GLU A N 1
ATOM 773 C CA . GLU A 1 96 ? 31.772 -5.078 1.919 1.00 51.09 96 GLU A CA 1
ATOM 774 C C . GLU A 1 96 ? 31.867 -4.016 0.802 1.00 51.09 96 GLU A C 1
ATOM 776 O O . GLU A 1 96 ? 32.109 -4.373 -0.357 1.00 51.09 96 GLU A O 1
ATOM 781 N N . VAL A 1 97 ? 31.752 -2.718 1.127 1.00 48.28 97 VAL A N 1
ATOM 782 C CA . VAL A 1 97 ? 31.915 -1.608 0.161 1.00 48.28 97 VAL A CA 1
ATOM 783 C C . VAL A 1 97 ? 33.245 -0.863 0.277 1.00 48.28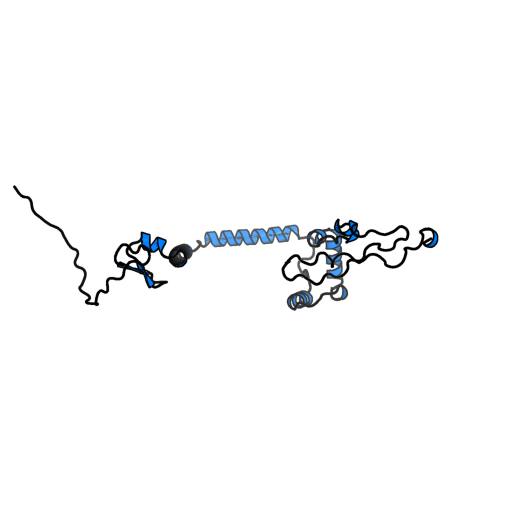 97 VAL A C 1
ATOM 785 O O . VAL A 1 97 ? 33.496 0.034 -0.533 1.00 48.28 97 VAL A O 1
ATOM 788 N N . SER A 1 98 ? 34.128 -1.244 1.209 1.00 44.03 98 SER A N 1
ATOM 789 C CA . SER A 1 98 ? 35.441 -0.609 1.387 1.00 44.03 98 SER A CA 1
ATOM 790 C C . SER A 1 98 ? 36.434 -1.021 0.286 1.00 44.03 98 SER A C 1
ATOM 792 O O . SER A 1 98 ? 37.384 -1.787 0.452 1.00 44.03 98 SER A O 1
ATOM 794 N N . SER A 1 99 ? 36.187 -0.479 -0.903 1.00 46.16 99 SER A N 1
ATOM 795 C CA . SER A 1 99 ? 37.177 -0.233 -1.941 1.00 46.16 99 SER A CA 1
ATOM 796 C C . SER A 1 99 ? 37.203 1.272 -2.202 1.00 46.16 99 SER A C 1
ATOM 798 O O . SER A 1 99 ? 36.663 1.735 -3.206 1.00 46.16 99 SER A O 1
ATOM 800 N N . ASP A 1 100 ? 37.878 1.998 -1.306 1.00 47.38 100 ASP A N 1
ATOM 801 C CA . ASP A 1 100 ? 38.518 3.296 -1.557 1.00 47.38 100 ASP A CA 1
ATOM 802 C C . ASP A 1 100 ? 37.590 4.358 -2.179 1.00 47.38 100 ASP A C 1
ATOM 804 O O . ASP A 1 100 ? 37.607 4.534 -3.396 1.00 47.38 100 ASP A O 1
ATOM 808 N N . ASN A 1 101 ? 36.746 5.010 -1.360 1.00 52.94 101 ASN A N 1
ATOM 809 C CA . ASN A 1 101 ? 36.259 6.409 -1.464 1.00 52.94 101 ASN A CA 1
ATOM 810 C C . ASN A 1 101 ? 35.077 6.619 -0.484 1.00 52.94 101 ASN A C 1
ATOM 812 O O . ASN A 1 101 ? 33.920 6.605 -0.896 1.00 52.94 101 ASN A O 1
ATOM 816 N N . GLU A 1 102 ? 35.354 6.791 0.811 1.00 51.81 102 GLU A N 1
ATOM 817 C CA . GLU A 1 102 ? 34.319 6.887 1.864 1.00 51.81 102 GLU A CA 1
ATOM 818 C C . GLU A 1 102 ? 33.837 8.323 2.171 1.00 51.81 102 GLU A C 1
ATOM 820 O O . GLU A 1 102 ? 32.950 8.500 2.996 1.00 51.81 102 GLU A O 1
ATOM 825 N N . ASP A 1 103 ? 34.331 9.352 1.473 1.00 52.94 103 ASP A N 1
ATOM 826 C CA . ASP A 1 103 ? 33.936 10.757 1.722 1.00 52.94 103 ASP A CA 1
ATOM 827 C C . ASP A 1 103 ? 33.165 11.416 0.565 1.00 52.94 103 ASP A C 1
ATOM 829 O O . ASP A 1 103 ? 32.816 12.596 0.623 1.00 52.94 103 ASP A O 1
ATOM 833 N N . GLU A 1 104 ? 32.893 10.677 -0.506 1.00 57.56 104 GLU A N 1
ATOM 834 C CA . GLU A 1 104 ? 32.254 11.219 -1.701 1.00 57.56 104 GLU A CA 1
ATOM 835 C C . GLU A 1 104 ? 30.793 10.755 -1.774 1.00 57.56 104 GLU A C 1
ATOM 837 O O . GLU A 1 104 ? 30.540 9.565 -2.004 1.00 57.56 104 GLU A O 1
ATOM 842 N N . PRO A 1 105 ? 29.813 11.658 -1.583 1.00 60.56 105 PRO A N 1
ATOM 843 C CA . PRO A 1 105 ? 28.410 11.283 -1.622 1.00 60.56 105 PRO A CA 1
ATOM 844 C C . PRO A 1 105 ? 28.063 10.650 -2.980 1.00 60.56 105 PRO A C 1
ATOM 846 O O . PRO A 1 105 ? 28.561 11.051 -4.034 1.00 60.56 105 PRO A O 1
ATOM 849 N N . MET A 1 106 ? 27.209 9.621 -2.947 1.00 66.62 106 MET A N 1
ATOM 850 C CA . MET A 1 106 ? 26.793 8.836 -4.124 1.00 66.62 106 MET A CA 1
ATOM 851 C C . MET A 1 106 ? 26.265 9.725 -5.261 1.00 66.62 106 MET A C 1
ATOM 853 O O . MET A 1 106 ? 26.503 9.440 -6.435 1.00 66.62 106 MET A O 1
ATOM 857 N N . LEU A 1 107 ? 25.598 10.816 -4.881 1.00 74.69 107 LEU A N 1
ATOM 858 C CA . LEU A 1 107 ? 25.143 11.917 -5.718 1.00 74.69 107 LEU A CA 1
ATOM 859 C C . LEU A 1 107 ? 25.405 13.224 -4.968 1.00 74.69 107 LEU A C 1
ATOM 861 O O . LEU A 1 107 ? 25.315 13.264 -3.741 1.00 74.69 107 LEU A O 1
ATOM 865 N N . SER A 1 108 ? 25.679 14.299 -5.692 1.00 80.44 108 SER A N 1
ATOM 866 C CA . SER A 1 108 ? 25.747 15.640 -5.121 1.00 80.44 108 SER A CA 1
ATOM 867 C C . SER A 1 108 ? 24.406 16.066 -4.503 1.00 80.44 108 SER A C 1
ATOM 869 O O . SER A 1 108 ? 23.326 15.721 -4.987 1.00 80.44 108 SER A O 1
ATOM 871 N N . GLU A 1 109 ? 24.477 16.850 -3.423 1.00 81.75 109 GLU A N 1
ATOM 872 C CA . GLU A 1 109 ? 23.304 17.347 -2.681 1.00 81.75 109 GLU A CA 1
ATOM 873 C C . GLU A 1 109 ? 22.318 18.111 -3.588 1.00 81.75 109 GLU A C 1
ATOM 875 O O . GLU A 1 109 ? 21.102 17.995 -3.442 1.00 81.75 109 GLU A O 1
ATOM 880 N N . GLU A 1 110 ? 22.836 18.835 -4.584 1.00 80.19 110 GLU A N 1
ATOM 881 C CA . GLU A 1 110 ? 22.034 19.561 -5.575 1.00 80.19 110 GLU A CA 1
ATOM 882 C C . GLU A 1 110 ? 21.152 18.617 -6.409 1.00 80.19 110 GLU A C 1
ATOM 884 O O . GLU A 1 110 ? 19.961 18.878 -6.597 1.00 80.19 110 GLU A O 1
ATOM 889 N N . LEU A 1 111 ? 21.703 17.483 -6.857 1.00 83.00 111 LEU A N 1
ATOM 890 C CA . LEU A 1 111 ? 20.952 16.470 -7.598 1.00 83.00 111 LEU A CA 1
ATOM 891 C C . LEU A 1 111 ? 19.883 15.810 -6.726 1.00 83.00 111 LEU A C 1
ATOM 893 O O . LEU A 1 111 ? 18.761 15.615 -7.190 1.00 83.00 111 LEU A O 1
ATOM 897 N N . ILE A 1 112 ? 20.189 15.513 -5.460 1.00 84.69 112 ILE A N 1
ATOM 898 C CA . ILE A 1 112 ? 19.218 14.931 -4.520 1.00 84.69 112 ILE A CA 1
ATOM 899 C C . ILE A 1 112 ? 18.024 15.877 -4.348 1.00 84.69 112 ILE A C 1
ATOM 901 O O . ILE A 1 112 ? 16.868 15.461 -4.462 1.00 84.69 112 ILE A O 1
ATOM 905 N N . GLN A 1 113 ? 18.286 17.169 -4.150 1.00 83.31 113 GLN A N 1
ATOM 906 C CA . GLN A 1 113 ? 17.237 18.173 -4.012 1.00 83.31 113 GLN A CA 1
ATOM 907 C C . GLN A 1 113 ? 16.409 18.335 -5.299 1.00 83.31 113 GLN A C 1
ATOM 909 O O . GLN A 1 113 ? 15.187 18.510 -5.229 1.00 83.31 113 GLN A O 1
ATOM 914 N N . LYS A 1 114 ? 17.042 18.214 -6.472 1.00 84.25 114 LYS A N 1
ATOM 915 C CA . LYS A 1 114 ? 16.381 18.252 -7.784 1.00 84.25 114 LYS A CA 1
ATOM 916 C C . LYS A 1 114 ? 15.437 17.057 -7.987 1.00 84.25 114 LYS A C 1
ATOM 918 O O . LYS A 1 114 ? 14.294 17.254 -8.398 1.00 84.25 114 LYS A O 1
ATOM 923 N N . VAL A 1 115 ? 15.847 15.844 -7.590 1.00 85.69 115 VAL A N 1
ATOM 924 C CA . VAL A 1 115 ? 14.973 14.647 -7.596 1.00 85.69 115 VAL A CA 1
ATOM 925 C C . VAL A 1 115 ? 13.764 14.841 -6.692 1.00 85.69 115 VAL A C 1
ATOM 927 O O . VAL A 1 115 ? 12.640 14.556 -7.098 1.00 85.69 115 VAL A O 1
ATOM 930 N N . ILE A 1 116 ? 13.979 15.330 -5.468 1.00 87.31 116 ILE A N 1
ATOM 931 C CA . ILE A 1 116 ? 12.894 15.535 -4.495 1.00 87.31 116 ILE A CA 1
ATOM 932 C C . ILE A 1 116 ? 11.892 16.576 -5.011 1.00 87.31 116 ILE A C 1
ATOM 934 O O . ILE A 1 116 ? 10.693 16.461 -4.762 1.00 87.31 116 ILE A O 1
ATOM 938 N N . SER A 1 117 ? 12.378 17.562 -5.764 1.00 86.94 117 SER A N 1
ATOM 939 C CA . SER A 1 117 ? 11.553 18.590 -6.407 1.00 86.94 117 SER A CA 1
ATOM 940 C C . SER A 1 117 ? 10.774 18.070 -7.624 1.00 86.94 117 SER A C 1
ATOM 942 O O . SER A 1 117 ? 9.843 18.735 -8.074 1.00 86.94 117 SER A O 1
ATOM 944 N N . GLY A 1 118 ? 11.096 16.868 -8.116 1.00 83.38 118 GLY A N 1
ATOM 945 C CA . GLY A 1 118 ? 10.437 16.231 -9.257 1.00 83.38 118 GLY A CA 1
ATOM 946 C C . GLY A 1 118 ? 10.918 16.729 -10.621 1.00 83.38 118 GLY A C 1
ATOM 947 O O . GLY A 1 118 ? 10.217 16.540 -11.614 1.00 83.38 118 GLY A O 1
ATOM 948 N N . ASP A 1 119 ? 12.089 17.364 -10.678 1.00 85.44 119 ASP A N 1
ATOM 949 C CA . ASP A 1 119 ? 12.680 17.843 -11.926 1.00 85.44 119 ASP A CA 1
ATOM 950 C C . ASP A 1 119 ? 13.347 16.699 -12.712 1.00 85.44 119 ASP A C 1
ATOM 952 O O . ASP A 1 119 ? 13.906 15.758 -12.144 1.00 85.44 119 ASP A O 1
ATOM 956 N N . GLU A 1 120 ? 13.326 1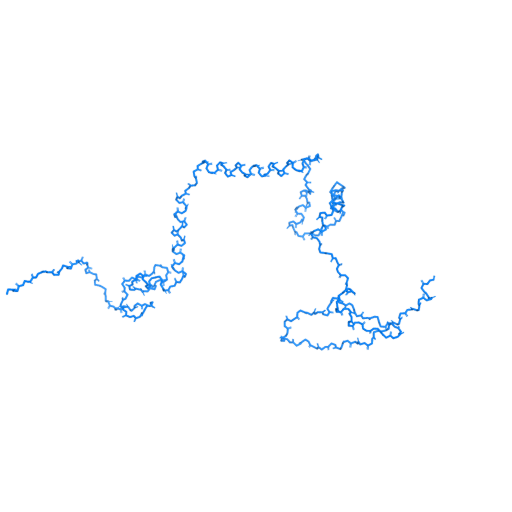6.792 -14.045 1.00 84.38 120 GLU A N 1
ATOM 957 C CA . GLU A 1 120 ? 14.014 15.840 -14.924 1.00 84.38 120 GLU A CA 1
ATOM 958 C C . GLU A 1 120 ? 15.538 16.042 -14.840 1.00 84.38 120 GLU A C 1
ATOM 960 O O . GLU A 1 120 ? 16.046 17.153 -15.023 1.00 84.38 120 GLU A O 1
ATOM 965 N N . ILE A 1 121 ? 16.274 14.960 -14.572 1.00 83.25 121 ILE A N 1
ATOM 966 C CA . ILE A 1 121 ? 17.740 14.962 -14.548 1.00 83.25 121 ILE A CA 1
ATOM 967 C C . ILE A 1 121 ? 18.261 14.512 -15.902 1.00 83.25 121 ILE A C 1
ATOM 969 O O . ILE A 1 121 ? 17.893 13.445 -16.399 1.00 83.25 121 ILE A O 1
ATOM 973 N N . ARG A 1 122 ? 19.174 15.295 -16.471 1.00 84.25 122 ARG A N 1
ATOM 974 C CA . ARG A 1 122 ? 19.873 14.938 -17.705 1.00 84.25 122 ARG A CA 1
ATOM 975 C C . ARG A 1 122 ? 21.294 14.482 -17.420 1.00 84.25 122 ARG A C 1
ATOM 977 O O . ARG A 1 122 ? 21.869 14.818 -16.392 1.00 84.25 122 ARG A O 1
ATOM 984 N N . LEU A 1 123 ? 21.888 13.750 -18.363 1.00 80.00 123 LEU A N 1
ATOM 985 C CA . LEU A 1 123 ? 23.276 13.292 -18.242 1.00 80.00 123 LEU A CA 1
ATOM 986 C C . LEU A 1 123 ? 24.269 14.459 -18.118 1.00 80.00 123 LEU A C 1
ATOM 988 O O . LEU A 1 123 ? 25.338 14.281 -17.546 1.00 80.00 123 LEU A O 1
ATOM 992 N N . GLU A 1 124 ? 23.918 15.631 -18.653 1.00 83.31 124 GLU A N 1
ATOM 993 C CA . GLU A 1 124 ? 24.722 16.854 -18.585 1.00 83.31 124 GLU A CA 1
ATOM 994 C C . GLU A 1 124 ? 24.672 17.548 -17.216 1.00 83.31 124 GLU A C 1
ATOM 996 O O . GLU A 1 124 ? 25.540 18.371 -16.938 1.00 83.31 124 GLU A O 1
ATOM 1001 N N . ASP A 1 125 ? 23.686 17.219 -16.374 1.00 82.19 125 ASP A N 1
ATOM 1002 C CA . ASP A 1 125 ? 23.569 17.760 -15.015 1.00 82.19 125 ASP A CA 1
ATOM 1003 C C . ASP A 1 125 ? 24.492 17.028 -14.025 1.00 82.19 125 ASP A C 1
ATOM 1005 O O . ASP A 1 125 ? 24.712 17.515 -12.920 1.00 82.19 125 ASP A O 1
ATOM 1009 N N . LEU A 1 126 ? 25.022 15.859 -14.405 1.00 81.50 126 LEU A N 1
ATOM 1010 C CA . LEU A 1 126 ? 25.892 15.052 -13.553 1.00 81.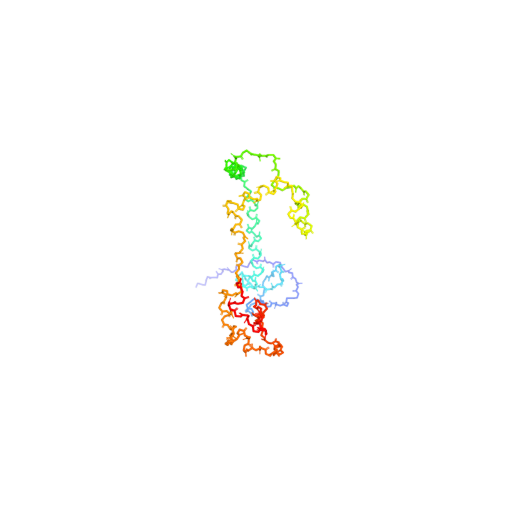50 126 LEU A CA 1
ATOM 1011 C C . LEU A 1 126 ? 27.354 15.497 -13.658 1.00 81.50 126 LEU A C 1
ATOM 1013 O O . LEU A 1 126 ? 27.878 15.809 -14.732 1.00 81.50 126 LEU A O 1
ATOM 1017 N N . SER A 1 127 ? 28.055 15.418 -12.533 1.00 84.69 127 SER A N 1
ATOM 1018 C CA . SER A 1 127 ? 29.498 15.601 -12.462 1.00 84.69 127 SER A CA 1
ATOM 1019 C C . SER A 1 127 ? 30.233 14.493 -13.242 1.00 84.69 127 SER A C 1
ATOM 1021 O O . SER A 1 127 ? 29.734 13.371 -13.401 1.00 84.69 127 SER A O 1
ATOM 1023 N N . PRO A 1 128 ? 31.461 14.742 -13.738 1.00 83.12 128 PRO A N 1
ATOM 1024 C CA . PRO A 1 128 ? 32.225 13.723 -14.462 1.00 83.12 128 PRO A CA 1
ATOM 1025 C C . PRO A 1 128 ? 32.534 12.483 -13.603 1.00 83.12 128 PRO A C 1
ATOM 1027 O O . PRO A 1 128 ? 32.712 11.383 -14.137 1.00 83.12 128 PRO A O 1
ATOM 1030 N N . GLU A 1 129 ? 32.587 12.646 -12.282 1.00 82.75 129 GLU A N 1
ATOM 1031 C CA . GLU A 1 129 ? 32.814 11.574 -11.314 1.00 82.75 129 GLU A CA 1
ATOM 1032 C C . GLU A 1 129 ? 31.556 10.719 -11.137 1.00 82.75 129 GLU A C 1
ATOM 1034 O O . GLU A 1 129 ? 31.637 9.489 -11.216 1.00 82.75 129 GLU A O 1
ATOM 1039 N N . GLU A 1 130 ? 30.387 11.351 -11.033 1.00 83.50 130 GLU A N 1
ATOM 1040 C CA . GLU A 1 130 ? 29.081 10.683 -11.002 1.00 83.50 130 GLU A CA 1
ATOM 1041 C C . GLU A 1 130 ? 28.829 9.908 -12.303 1.00 83.50 130 GLU A C 1
ATOM 1043 O O . GLU A 1 130 ? 28.485 8.726 -12.271 1.00 83.50 130 GLU A O 1
ATOM 1048 N N . ILE A 1 131 ? 29.114 10.512 -13.463 1.00 86.56 131 ILE A N 1
ATOM 1049 C CA . ILE A 1 131 ? 29.001 9.842 -14.769 1.00 86.56 131 ILE A CA 1
ATOM 1050 C C . ILE A 1 131 ? 29.907 8.605 -14.828 1.00 86.56 131 ILE A C 1
ATOM 1052 O O . ILE A 1 131 ? 29.528 7.568 -15.382 1.00 86.56 131 ILE A O 1
ATOM 1056 N N . LYS A 1 132 ? 31.122 8.682 -14.273 1.00 87.25 132 LYS A N 1
ATOM 1057 C CA . LYS A 1 132 ? 32.053 7.546 -14.225 1.00 87.25 132 LYS A CA 1
ATOM 1058 C C . LYS A 1 132 ? 31.528 6.427 -13.322 1.00 87.25 132 LYS A C 1
ATOM 1060 O O . LYS A 1 132 ? 31.637 5.260 -13.705 1.00 87.25 132 LYS A O 1
ATOM 1065 N N . ARG A 1 133 ? 30.944 6.761 -12.166 1.00 84.06 133 ARG A N 1
ATOM 1066 C CA . ARG A 1 133 ? 30.295 5.794 -11.260 1.00 84.06 133 ARG A CA 1
ATOM 1067 C C . ARG A 1 133 ? 29.090 5.136 -11.932 1.00 84.06 133 ARG A C 1
ATOM 1069 O O . ARG A 1 133 ? 29.018 3.911 -11.971 1.00 84.06 133 ARG A O 1
ATOM 1076 N N . PHE A 1 134 ? 28.230 5.921 -12.577 1.00 86.44 134 PHE A N 1
ATOM 1077 C CA . PHE A 1 134 ? 27.092 5.416 -13.345 1.00 86.44 134 PHE A CA 1
ATOM 1078 C C . PHE A 1 134 ? 27.529 4.450 -14.457 1.00 86.44 134 PHE A C 1
ATOM 1080 O O . PHE A 1 134 ? 27.010 3.342 -14.570 1.00 86.44 134 PHE A O 1
ATOM 1087 N N . LYS A 1 135 ? 28.562 4.805 -15.235 1.00 86.31 135 LYS A N 1
ATOM 1088 C CA . LYS A 1 135 ? 29.128 3.918 -16.270 1.00 86.31 135 LYS A CA 1
ATOM 1089 C C . LYS A 1 135 ? 29.707 2.624 -15.696 1.00 86.31 135 LYS A C 1
ATOM 1091 O O . LYS A 1 135 ? 29.602 1.580 -16.336 1.00 86.31 135 LYS A O 1
ATOM 1096 N N . ARG A 1 136 ? 30.304 2.670 -14.502 1.00 88.62 136 ARG A N 1
ATOM 1097 C CA . ARG A 1 136 ? 30.772 1.470 -13.795 1.00 88.62 136 ARG A CA 1
ATOM 1098 C C . ARG A 1 136 ? 29.597 0.570 -13.402 1.00 88.62 136 ARG A C 1
ATOM 1100 O O . ARG A 1 136 ? 29.681 -0.628 -13.642 1.00 88.62 136 ARG A O 1
ATOM 1107 N N . ALA A 1 137 ? 28.512 1.140 -12.877 1.00 84.62 137 ALA A N 1
ATOM 1108 C CA . ALA A 1 137 ? 27.293 0.405 -12.524 1.00 84.62 137 ALA A CA 1
ATOM 1109 C C . ALA A 1 137 ? 26.569 -0.182 -13.755 1.00 84.62 137 ALA A C 1
ATOM 1111 O O . ALA A 1 137 ? 25.996 -1.271 -13.701 1.00 84.62 137 ALA A O 1
ATOM 1112 N N . LEU A 1 138 ? 26.643 0.499 -14.906 1.00 86.62 138 LEU A N 1
ATOM 1113 C CA . LEU A 1 138 ? 26.202 -0.060 -16.188 1.00 86.62 138 LEU A CA 1
ATOM 1114 C C . LEU A 1 138 ? 27.045 -1.280 -16.581 1.00 86.62 138 LEU A C 1
ATOM 1116 O O . LEU A 1 138 ? 26.496 -2.301 -16.989 1.00 86.62 138 LEU A O 1
ATOM 1120 N N . ALA A 1 139 ? 28.371 -1.190 -16.446 1.00 86.31 139 ALA A N 1
ATOM 1121 C CA . ALA A 1 139 ? 29.287 -2.274 -16.797 1.00 86.31 139 ALA A CA 1
ATOM 1122 C C . ALA A 1 139 ? 29.198 -3.478 -15.843 1.00 86.31 139 ALA A C 1
ATOM 1124 O O . ALA A 1 139 ? 29.380 -4.610 -16.286 1.00 86.31 139 ALA A O 1
ATOM 1125 N N . SER A 1 140 ? 28.901 -3.256 -14.557 1.00 86.62 140 SER A N 1
ATOM 1126 C CA . SER A 1 140 ? 28.680 -4.331 -13.577 1.00 86.62 140 SER A CA 1
ATOM 1127 C C . SER A 1 140 ? 27.347 -5.060 -13.781 1.00 86.62 140 SER A C 1
ATOM 1129 O O . SER A 1 140 ? 27.147 -6.142 -13.232 1.00 86.62 140 SER A O 1
ATOM 1131 N N . GLY A 1 141 ? 26.433 -4.489 -14.574 1.00 82.25 141 GLY A N 1
ATOM 1132 C CA . GLY A 1 141 ? 25.107 -5.051 -14.814 1.00 82.25 141 GLY A CA 1
ATOM 1133 C C . GLY A 1 141 ? 24.152 -4.899 -13.628 1.00 82.25 141 GLY A C 1
ATOM 1134 O O . GLY A 1 141 ? 23.063 -5.468 -13.651 1.00 82.25 141 GLY A O 1
ATOM 1135 N N . GLU A 1 142 ? 24.505 -4.122 -12.608 1.00 82.25 142 GLU A N 1
ATOM 1136 C CA . GLU A 1 142 ? 23.643 -3.854 -11.454 1.00 82.25 142 GLU A CA 1
ATOM 1137 C C . GLU A 1 142 ? 22.349 -3.144 -11.873 1.00 82.25 142 GLU A C 1
ATOM 1139 O O . GLU A 1 142 ? 21.250 -3.560 -11.505 1.00 82.25 142 GLU A O 1
ATOM 1144 N N . LEU A 1 143 ? 22.476 -2.161 -12.771 1.00 80.62 143 LEU A N 1
ATOM 1145 C CA . LEU A 1 143 ? 21.350 -1.397 -13.316 1.00 80.62 143 LEU A CA 1
ATOM 1146 C C . LEU A 1 143 ? 20.424 -2.231 -14.213 1.00 80.62 143 LEU A C 1
ATOM 1148 O O . LEU A 1 143 ? 19.270 -1.861 -14.413 1.00 80.62 143 LEU A O 1
ATOM 1152 N N . SER A 1 144 ? 20.885 -3.382 -14.718 1.00 81.06 144 SER A N 1
ATOM 1153 C CA . SER A 1 144 ? 20.048 -4.265 -15.545 1.00 81.06 144 SER A CA 1
ATOM 1154 C C . SER A 1 144 ? 18.896 -4.903 -14.764 1.00 81.06 144 SER A C 1
ATOM 1156 O O . SER A 1 144 ? 17.887 -5.265 -15.356 1.00 81.06 144 SER A O 1
ATOM 1158 N N . LYS A 1 145 ? 19.021 -5.013 -13.434 1.00 80.50 145 LYS A N 1
ATOM 1159 C CA . LYS A 1 145 ? 17.962 -5.543 -12.561 1.00 80.50 145 LYS A CA 1
ATOM 1160 C C . LYS A 1 145 ? 16.861 -4.521 -12.279 1.00 80.50 145 LYS A C 1
ATOM 1162 O O . LYS A 1 145 ? 15.771 -4.914 -11.879 1.00 80.50 145 LYS A O 1
ATOM 1167 N N . LEU A 1 146 ? 17.164 -3.233 -12.442 1.00 81.50 146 LEU A N 1
ATOM 1168 C CA . LEU A 1 146 ? 16.265 -2.127 -12.112 1.00 81.50 146 LEU A CA 1
ATOM 1169 C C . LEU A 1 146 ? 15.450 -1.647 -13.322 1.00 81.50 146 LEU A C 1
ATOM 1171 O O . LEU A 1 146 ? 14.459 -0.944 -13.157 1.00 81.50 146 LEU A O 1
ATOM 1175 N N . ILE A 1 147 ? 15.870 -2.015 -14.534 1.00 85.94 147 ILE A N 1
ATOM 1176 C CA . ILE A 1 147 ? 15.259 -1.567 -15.785 1.00 85.94 147 ILE A CA 1
ATOM 1177 C C . ILE A 1 147 ? 14.639 -2.772 -16.486 1.00 85.94 147 ILE A C 1
ATOM 1179 O O . ILE A 1 147 ? 15.314 -3.770 -16.739 1.00 85.94 147 ILE A O 1
ATOM 1183 N N . GLU A 1 148 ? 13.361 -2.672 -16.847 1.00 80.94 148 GLU A N 1
ATOM 1184 C CA . GLU A 1 148 ? 12.731 -3.682 -17.693 1.00 80.94 148 GLU A CA 1
ATOM 1185 C C . GLU A 1 148 ? 13.313 -3.608 -19.113 1.00 80.94 148 GLU A C 1
ATOM 1187 O O . GLU A 1 148 ? 13.379 -2.521 -19.700 1.00 80.94 148 GLU A O 1
ATOM 1192 N N . PRO A 1 149 ? 13.751 -4.738 -19.698 1.00 82.62 149 PRO A N 1
ATOM 1193 C CA . PRO A 1 149 ? 14.275 -4.732 -21.051 1.00 82.62 149 PRO A CA 1
ATOM 1194 C C . PRO A 1 149 ? 13.191 -4.251 -22.013 1.00 82.62 149 PRO A C 1
ATOM 1196 O O . PRO A 1 149 ? 12.078 -4.788 -22.045 1.00 82.62 149 PRO A O 1
ATOM 1199 N N . TRP A 1 150 ? 13.532 -3.251 -22.828 1.00 84.50 150 TRP A N 1
ATOM 1200 C CA . TRP A 1 150 ? 12.626 -2.765 -23.857 1.00 84.50 150 TRP A CA 1
ATOM 1201 C C . TRP A 1 150 ? 12.221 -3.924 -24.767 1.00 84.50 150 TRP A C 1
ATOM 1203 O O . TRP A 1 150 ? 13.061 -4.559 -25.410 1.00 84.50 150 TRP A O 1
ATOM 1213 N N . THR A 1 151 ? 10.921 -4.205 -24.800 1.00 81.62 151 THR A N 1
ATOM 1214 C CA . THR A 1 151 ? 10.372 -5.267 -25.635 1.00 81.62 151 THR A CA 1
ATOM 1215 C C . THR A 1 151 ? 9.872 -4.641 -26.932 1.00 81.62 151 THR A C 1
ATOM 1217 O O . THR A 1 151 ? 8.845 -3.955 -26.909 1.00 81.62 151 THR A O 1
ATOM 1220 N N . PRO A 1 152 ? 10.566 -4.850 -28.066 1.00 86.12 152 PRO A N 1
ATOM 1221 C CA . PRO A 1 152 ? 10.113 -4.313 -29.339 1.00 86.12 152 PRO A CA 1
ATOM 1222 C C . PRO A 1 152 ? 8.700 -4.786 -29.670 1.00 86.12 152 PRO A C 1
ATOM 1224 O O . PRO A 1 152 ? 8.357 -5.947 -29.467 1.00 86.12 152 PRO A O 1
ATOM 1227 N N . TRP A 1 153 ? 7.880 -3.915 -30.256 1.00 83.88 153 TRP A N 1
ATOM 1228 C CA . TRP A 1 153 ? 6.498 -4.273 -30.588 1.00 83.88 153 TRP A CA 1
ATOM 1229 C C . TRP A 1 153 ? 6.424 -5.489 -31.527 1.00 83.88 153 TRP A C 1
ATOM 1231 O O . TRP A 1 153 ? 5.529 -6.316 -31.380 1.00 83.88 153 TRP A O 1
ATOM 1241 N N . TRP A 1 154 ? 7.395 -5.661 -32.435 1.00 82.75 154 TRP A N 1
ATOM 1242 C CA . TRP A 1 154 ? 7.408 -6.753 -33.416 1.00 82.75 154 TRP A CA 1
ATOM 1243 C C . TRP A 1 154 ? 7.676 -8.141 -32.819 1.00 82.75 154 TRP A C 1
ATOM 1245 O O . TRP A 1 154 ? 7.477 -9.139 -33.509 1.00 82.75 154 TRP A O 1
ATOM 1255 N N . THR A 1 155 ? 8.110 -8.244 -31.556 1.00 80.12 155 THR A N 1
ATOM 1256 C CA . THR A 1 155 ? 8.223 -9.539 -30.859 1.00 80.12 155 THR A CA 1
ATOM 1257 C C . THR A 1 155 ? 6.940 -9.931 -30.128 1.00 80.12 155 THR A C 1
ATOM 1259 O O . THR A 1 155 ? 6.794 -11.091 -29.737 1.00 80.12 155 THR A O 1
ATOM 1262 N N . LYS A 1 156 ? 5.977 -9.012 -29.972 1.00 81.88 156 LYS A N 1
ATOM 1263 C CA . LYS A 1 156 ? 4.682 -9.294 -29.341 1.00 81.88 156 LYS A CA 1
ATOM 1264 C C . LYS A 1 156 ? 3.821 -10.163 -30.266 1.00 81.88 156 LYS A C 1
ATOM 1266 O O . LYS A 1 156 ? 3.774 -9.958 -31.477 1.00 81.88 156 LYS A O 1
ATOM 1271 N N . SER A 1 157 ? 3.062 -11.107 -29.703 1.00 75.00 157 SER A N 1
ATOM 1272 C CA . SER A 1 157 ? 2.111 -11.948 -30.461 1.00 75.00 157 SER A CA 1
ATOM 1273 C C . SER A 1 157 ? 1.092 -11.125 -31.251 1.00 75.00 157 SER A C 1
ATOM 1275 O O . SER A 1 157 ? 0.678 -11.530 -32.336 1.00 75.00 157 SER A O 1
ATOM 1277 N N . SER A 1 158 ? 0.742 -9.953 -30.726 1.00 70.94 158 SER A N 1
ATOM 1278 C CA . SER A 1 158 ? -0.152 -8.980 -31.344 1.00 70.94 158 SER A CA 1
ATOM 1279 C C . SER A 1 158 ? 0.408 -8.376 -32.637 1.00 70.94 158 SER A C 1
ATOM 1281 O O . SER A 1 158 ? -0.378 -7.969 -33.479 1.00 70.94 158 SER A O 1
ATOM 1283 N N . ALA A 1 159 ? 1.728 -8.395 -32.871 1.00 71.38 159 ALA A N 1
ATOM 1284 C CA . ALA A 1 159 ? 2.321 -7.946 -34.135 1.00 71.38 159 ALA A CA 1
ATOM 1285 C C . ALA A 1 159 ? 2.044 -8.899 -35.311 1.00 71.38 159 ALA A C 1
ATOM 1287 O O . ALA A 1 159 ? 2.157 -8.503 -36.468 1.00 71.38 159 ALA A O 1
ATOM 1288 N N . LYS A 1 160 ? 1.627 -10.147 -35.044 1.00 68.88 160 LYS A N 1
ATOM 1289 C CA . LYS A 1 160 ? 1.211 -11.097 -36.094 1.00 68.88 160 LYS A CA 1
ATOM 1290 C C . LYS A 1 160 ? -0.078 -10.676 -36.802 1.00 68.88 160 LYS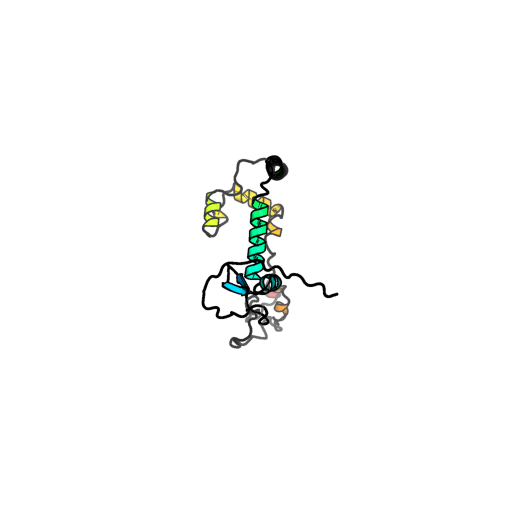 A C 1
ATOM 1292 O O . LYS A 1 160 ? -0.383 -11.217 -37.861 1.00 68.88 160 LYS A O 1
ATOM 1297 N N . SER A 1 161 ? -0.838 -9.747 -36.219 1.00 68.75 161 SER A N 1
ATOM 1298 C CA . SER A 1 161 ? -2.029 -9.177 -36.852 1.00 68.75 161 SER A CA 1
ATOM 1299 C C . SER A 1 161 ? -1.680 -8.264 -38.035 1.00 68.75 161 SER A C 1
ATOM 1301 O O . SER A 1 161 ? -2.534 -8.029 -38.890 1.00 68.75 161 SER A O 1
ATOM 1303 N N . ILE A 1 162 ? -0.426 -7.798 -38.133 1.00 68.75 162 ILE A N 1
ATOM 1304 C CA . ILE A 1 162 ? 0.053 -6.997 -39.259 1.00 68.75 162 ILE A CA 1
ATOM 1305 C C . ILE A 1 162 ? 0.295 -7.924 -40.455 1.00 68.75 162 ILE A C 1
ATOM 1307 O O . ILE A 1 162 ? 1.385 -8.454 -40.671 1.00 68.75 162 ILE A O 1
ATOM 1311 N N . LEU A 1 163 ? -0.751 -8.136 -41.250 1.00 66.19 163 LEU A N 1
ATOM 1312 C CA . LEU A 1 163 ? -0.670 -8.859 -42.515 1.00 66.19 163 LEU A CA 1
ATOM 1313 C C . LEU A 1 163 ? -0.292 -7.887 -43.640 1.00 66.19 163 LEU A C 1
ATOM 1315 O O . LEU A 1 163 ? -1.095 -7.046 -44.058 1.00 66.19 163 LEU A O 1
ATOM 1319 N N . LEU A 1 164 ? 0.934 -8.021 -44.147 1.00 68.50 164 LEU A N 1
ATOM 1320 C CA . LEU A 1 164 ? 1.395 -7.302 -45.334 1.00 68.50 164 LEU A CA 1
ATOM 1321 C C . LEU A 1 164 ? 1.086 -8.111 -46.600 1.00 68.50 164 LEU A C 1
ATOM 1323 O O . LEU A 1 164 ? 1.279 -9.326 -46.651 1.00 68.50 164 LEU A O 1
ATOM 1327 N N . GLY A 1 165 ? 0.609 -7.436 -47.644 1.00 65.75 165 GLY A N 1
ATOM 1328 C CA . GLY A 1 165 ? 0.396 -8.040 -48.958 1.00 65.75 165 GLY A CA 1
ATOM 1329 C C . GLY A 1 165 ? 1.696 -8.266 -49.730 1.00 65.75 165 GLY A C 1
ATOM 1330 O O . GLY A 1 165 ? 2.770 -7.834 -49.323 1.00 65.75 165 GLY A O 1
ATOM 1331 N N . HIS A 1 166 ? 1.589 -8.872 -50.916 1.00 65.00 166 HIS A N 1
ATOM 1332 C CA . HIS A 1 166 ? 2.720 -9.220 -51.798 1.00 65.00 166 HIS A CA 1
ATOM 1333 C C . HIS A 1 166 ? 3.639 -8.041 -52.198 1.00 65.00 166 HIS A C 1
ATOM 1335 O O . HIS A 1 166 ? 4.692 -8.257 -52.785 1.00 65.00 166 HIS A O 1
ATOM 1341 N N . GLY A 1 167 ? 3.219 -6.797 -51.957 1.00 62.91 167 GLY A N 1
ATOM 1342 C CA . GLY A 1 167 ? 3.985 -5.577 -52.224 1.00 62.91 167 GLY A CA 1
ATOM 1343 C C . GLY A 1 167 ? 4.398 -4.819 -50.962 1.00 62.91 167 GLY A C 1
ATOM 1344 O O . GLY A 1 167 ? 4.739 -3.652 -51.067 1.00 62.91 167 GLY A O 1
ATOM 1345 N N . GLY A 1 168 ? 4.298 -5.423 -49.773 1.00 65.44 168 GLY A N 1
ATOM 1346 C CA . GLY A 1 168 ? 4.646 -4.760 -48.512 1.00 65.44 168 GLY A CA 1
ATOM 1347 C C . GLY A 1 168 ? 3.650 -3.689 -48.054 1.00 65.44 168 GLY A C 1
ATOM 1348 O O . GLY A 1 168 ? 4.000 -2.892 -47.202 1.00 65.44 168 GLY A O 1
ATOM 1349 N N . ARG A 1 169 ? 2.431 -3.666 -48.607 1.00 67.00 169 ARG A N 1
ATOM 1350 C CA . ARG A 1 169 ? 1.331 -2.782 -48.176 1.00 67.00 169 ARG A CA 1
ATOM 1351 C C . ARG A 1 169 ? 0.471 -3.455 -47.108 1.00 67.00 169 ARG A C 1
ATOM 1353 O O . ARG A 1 169 ? 0.224 -4.660 -47.219 1.00 67.00 169 ARG A O 1
ATOM 1360 N N . GLN A 1 170 ? -0.030 -2.702 -46.134 1.00 69.12 170 GLN A N 1
ATOM 1361 C CA . GLN A 1 170 ? -1.036 -3.194 -45.188 1.00 69.12 170 GLN A CA 1
ATOM 1362 C C . GLN A 1 170 ? -2.322 -3.610 -45.933 1.00 69.12 170 GLN A C 1
ATOM 1364 O O . GLN A 1 170 ? -2.829 -2.871 -46.774 1.00 69.12 170 GLN A O 1
ATOM 1369 N N . LEU A 1 171 ? -2.833 -4.823 -45.679 1.00 60.47 171 LEU A N 1
ATOM 1370 C CA . LEU A 1 171 ? -4.053 -5.337 -46.334 1.00 60.47 171 LEU A CA 1
ATOM 1371 C C . LEU A 1 171 ? -5.345 -5.029 -45.562 1.00 60.47 171 LEU A C 1
ATOM 1373 O O . LEU A 1 171 ? -6.426 -5.111 -46.142 1.00 60.47 171 LEU A O 1
ATOM 1377 N N . ILE A 1 172 ? -5.247 -4.722 -44.266 1.00 60.25 172 ILE A N 1
ATOM 1378 C CA . ILE A 1 172 ? -6.391 -4.553 -43.361 1.00 60.25 172 ILE A CA 1
ATOM 1379 C C . ILE A 1 172 ? -6.181 -3.282 -42.536 1.00 60.25 172 ILE A C 1
ATOM 1381 O O . ILE A 1 172 ? -5.254 -3.226 -41.731 1.00 60.25 172 ILE A O 1
ATOM 1385 N N . THR A 1 173 ? -7.057 -2.293 -42.708 1.00 59.38 173 THR A N 1
ATOM 1386 C CA . THR A 1 173 ? -7.165 -1.108 -41.842 1.00 59.38 173 THR A CA 1
ATOM 1387 C C . THR A 1 173 ? -8.324 -1.347 -40.878 1.00 59.38 173 THR A C 1
ATOM 1389 O O . THR A 1 173 ? -9.443 -1.603 -41.326 1.00 59.38 173 THR A O 1
ATOM 1392 N N . GLN A 1 174 ? -8.080 -1.303 -39.567 1.00 57.22 174 GLN A N 1
ATOM 1393 C CA . GLN A 1 174 ? -9.178 -1.310 -38.603 1.00 57.22 174 GLN A CA 1
ATOM 1394 C C . GLN A 1 174 ? -9.968 -0.007 -38.764 1.00 57.22 174 GLN A C 1
ATOM 1396 O O . GLN A 1 174 ? -9.409 1.085 -38.709 1.00 57.22 174 GLN A O 1
ATOM 1401 N N . ILE A 1 175 ? -11.266 -0.125 -39.029 1.00 53.00 175 ILE A N 1
ATOM 1402 C CA . ILE A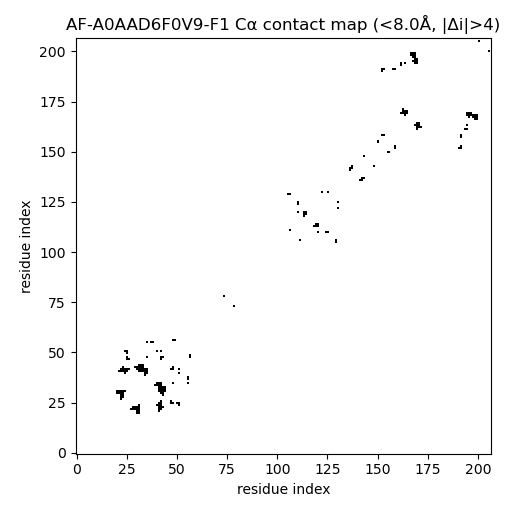 1 175 ? -12.172 1.020 -39.080 1.00 53.00 175 ILE A CA 1
ATOM 1403 C C . ILE A 1 175 ? -12.511 1.327 -37.624 1.00 53.00 175 ILE A C 1
ATOM 1405 O O . ILE A 1 175 ? -13.071 0.457 -36.954 1.00 53.00 175 ILE A O 1
ATOM 1409 N N . ASN A 1 176 ? -12.145 2.519 -37.141 1.00 50.03 176 ASN A N 1
ATOM 1410 C CA . ASN A 1 176 ? -12.489 3.011 -35.805 1.00 50.03 176 ASN A CA 1
ATOM 1411 C C . ASN A 1 176 ? -13.953 2.680 -35.493 1.00 50.03 176 ASN A C 1
ATOM 1413 O O . ASN A 1 176 ? -14.867 3.280 -36.059 1.00 50.03 176 ASN A O 1
ATOM 1417 N N . THR A 1 177 ? -14.173 1.695 -34.626 1.00 46.56 177 THR A N 1
ATOM 1418 C CA . THR A 1 177 ? -15.487 1.464 -34.037 1.00 46.56 177 THR A CA 1
ATOM 1419 C C . THR A 1 177 ? -15.503 2.296 -32.769 1.00 46.56 177 THR A C 1
ATOM 1421 O O . THR A 1 177 ? -14.643 2.114 -31.911 1.00 46.56 177 THR A O 1
ATOM 1424 N N . GLU A 1 178 ? -16.415 3.265 -32.725 1.00 42.72 178 GLU A N 1
ATOM 1425 C CA . GLU A 1 178 ? -16.664 4.148 -31.583 1.00 42.72 178 GLU A CA 1
ATOM 1426 C C . GLU A 1 178 ? -16.572 3.378 -30.249 1.00 42.72 178 GLU A C 1
ATOM 1428 O O . GLU A 1 178 ? -17.065 2.246 -30.170 1.00 42.72 178 GLU A O 1
ATOM 1433 N N . PRO A 1 179 ? -15.957 3.956 -29.203 1.00 43.12 179 PRO A N 1
ATOM 1434 C CA . PRO A 1 179 ? -15.748 3.260 -27.941 1.00 43.12 179 PRO A CA 1
ATOM 1435 C C . PRO A 1 179 ? -17.089 2.925 -27.278 1.00 43.12 179 PRO A C 1
ATOM 1437 O O . PRO A 1 179 ? -17.833 3.809 -26.853 1.00 43.12 179 PRO A O 1
ATOM 1440 N N . ASP A 1 180 ? -17.382 1.629 -27.167 1.00 42.34 180 ASP A N 1
ATOM 1441 C CA . ASP A 1 180 ? -18.479 1.107 -26.357 1.00 42.34 180 ASP A CA 1
ATOM 1442 C C . ASP A 1 180 ? -18.122 1.309 -24.866 1.00 42.34 180 ASP A C 1
ATOM 1444 O O . ASP A 1 180 ? -17.133 0.737 -24.390 1.00 42.34 180 ASP A O 1
ATOM 1448 N N . PRO A 1 181 ? -18.869 2.127 -24.098 1.00 45.03 181 PRO A N 1
ATOM 1449 C CA . PRO A 1 181 ? -18.496 2.525 -22.737 1.00 45.03 181 PRO A CA 1
ATOM 1450 C C . PRO A 1 181 ? -18.590 1.390 -21.701 1.00 45.03 181 PRO A C 1
ATOM 1452 O O . PRO A 1 181 ? -18.393 1.633 -20.510 1.00 45.03 181 PRO A O 1
ATOM 1455 N N . SER A 1 182 ? -18.902 0.155 -22.109 1.00 50.16 182 SER A N 1
ATOM 1456 C CA . SER A 1 182 ? -19.082 -0.974 -21.191 1.00 50.16 182 SER A CA 1
ATOM 1457 C C . SER A 1 182 ? -17.866 -1.900 -21.053 1.00 50.16 182 SER A C 1
ATOM 1459 O O . SER A 1 182 ? -17.951 -2.870 -20.294 1.00 50.16 182 SER A O 1
ATOM 1461 N N . ASN A 1 183 ? -16.742 -1.638 -21.729 1.00 41.06 183 ASN A N 1
ATOM 1462 C CA . ASN A 1 183 ? -15.573 -2.517 -21.661 1.00 41.06 183 ASN A CA 1
ATOM 1463 C C . ASN A 1 183 ? -14.350 -1.790 -21.073 1.00 41.06 183 ASN A C 1
ATOM 1465 O O . ASN A 1 183 ? -13.621 -1.102 -21.775 1.00 41.06 183 ASN A O 1
ATOM 1469 N N . ASN A 1 184 ? -14.098 -1.975 -19.772 1.00 43.38 184 ASN A N 1
ATOM 1470 C CA . ASN A 1 184 ? -12.882 -1.517 -19.076 1.00 43.38 184 ASN A CA 1
ATOM 1471 C C . ASN A 1 184 ? -11.638 -2.358 -19.446 1.00 43.38 184 ASN A C 1
ATOM 1473 O O . ASN A 1 184 ? -10.824 -2.694 -18.586 1.00 43.38 184 ASN A O 1
ATOM 1477 N N . ALA A 1 185 ? -11.494 -2.743 -20.713 1.00 39.53 185 ALA A N 1
ATOM 1478 C CA . ALA A 1 185 ? -10.244 -3.280 -21.224 1.00 39.53 185 ALA A CA 1
ATOM 1479 C C . ALA A 1 185 ? -9.440 -2.096 -21.763 1.00 39.53 185 ALA A C 1
ATOM 1481 O O . ALA A 1 185 ? -9.886 -1.422 -22.689 1.00 39.53 185 ALA A O 1
ATOM 1482 N N . ALA A 1 186 ? -8.288 -1.819 -21.148 1.00 37.22 186 ALA A N 1
ATOM 1483 C CA . ALA A 1 186 ? -7.335 -0.835 -21.651 1.00 37.22 186 ALA A CA 1
ATOM 1484 C C . ALA A 1 186 ? -7.119 -1.040 -23.166 1.00 37.22 186 ALA A C 1
ATOM 1486 O O . ALA A 1 186 ? -7.035 -2.197 -23.596 1.00 37.22 186 ALA A O 1
ATOM 1487 N N . PRO A 1 187 ? -7.059 0.034 -23.974 1.00 44.41 187 PRO A N 1
ATOM 1488 C CA . PRO A 1 187 ? -6.923 -0.086 -25.417 1.00 44.41 187 PRO A CA 1
ATOM 1489 C C . PRO A 1 187 ? -5.593 -0.776 -25.730 1.00 44.41 187 PRO A C 1
ATOM 1491 O O . PRO A 1 187 ? -4.517 -0.218 -25.542 1.00 44.41 187 PRO A O 1
ATOM 1494 N N . VAL A 1 188 ? -5.677 -2.022 -26.193 1.00 49.59 188 VAL A N 1
ATOM 1495 C CA . VAL A 1 188 ? -4.529 -2.846 -26.613 1.00 49.59 188 VAL A CA 1
ATOM 1496 C C . VAL A 1 188 ? -3.922 -2.311 -27.926 1.00 49.59 188 VAL A C 1
ATOM 1498 O O . VAL A 1 188 ? -2.863 -2.761 -28.359 1.00 49.59 188 VAL A O 1
ATOM 1501 N N . ASP A 1 189 ? -4.575 -1.326 -28.545 1.00 50.41 189 ASP A N 1
ATOM 1502 C CA . ASP A 1 189 ? -4.297 -0.848 -29.898 1.00 50.41 189 ASP A CA 1
ATOM 1503 C C . ASP A 1 189 ? -3.271 0.302 -29.980 1.00 50.41 189 ASP A C 1
ATOM 1505 O O . ASP A 1 189 ? -2.856 0.648 -31.082 1.00 50.41 189 ASP A O 1
ATOM 1509 N N . GLU A 1 190 ? -2.794 0.876 -28.865 1.00 54.28 190 GLU A N 1
ATOM 1510 C CA . GLU A 1 190 ? -1.815 1.988 -28.919 1.00 54.28 190 GLU A CA 1
ATOM 1511 C C . GLU A 1 190 ? -0.337 1.552 -28.985 1.00 54.28 190 GLU A C 1
ATOM 1513 O O . GLU A 1 190 ? 0.528 2.348 -29.344 1.00 54.28 190 GLU A O 1
ATOM 1518 N N . GLU A 1 191 ? -0.003 0.295 -28.676 1.00 59.34 191 GLU A N 1
ATOM 1519 C CA . GLU A 1 191 ? 1.406 -0.137 -28.596 1.00 59.34 191 GLU A CA 1
ATOM 1520 C C . GLU A 1 191 ? 2.018 -0.596 -29.930 1.00 59.34 191 GLU A C 1
ATOM 1522 O O . GLU A 1 191 ? 3.226 -0.852 -29.998 1.00 59.34 191 GLU A O 1
ATOM 1527 N N . ILE A 1 192 ? 1.215 -0.755 -30.984 1.00 68.06 192 ILE A N 1
ATOM 1528 C CA . ILE A 1 192 ? 1.657 -1.336 -32.257 1.00 68.06 192 ILE A CA 1
ATOM 1529 C C . ILE A 1 192 ? 1.409 -0.322 -33.372 1.00 68.06 192 ILE A C 1
ATOM 1531 O O . ILE A 1 192 ? 0.256 0.035 -33.612 1.00 68.06 192 ILE A O 1
ATOM 1535 N N . PRO A 1 193 ? 2.456 0.141 -34.080 1.00 70.88 193 PRO A N 1
ATOM 1536 C CA . PRO A 1 193 ? 2.261 1.069 -35.180 1.00 70.88 193 PRO A CA 1
ATOM 1537 C C . PRO A 1 193 ? 1.447 0.408 -36.306 1.00 70.88 193 PRO A C 1
ATOM 1539 O O . PRO A 1 193 ? 1.612 -0.793 -36.559 1.00 70.88 193 PRO A O 1
ATOM 1542 N N . PRO A 1 194 ? 0.603 1.177 -37.019 1.00 69.75 194 PRO A N 1
ATOM 1543 C CA . PRO A 1 194 ? -0.048 0.686 -38.224 1.00 69.75 194 PRO A CA 1
ATOM 1544 C C . PRO A 1 194 ? 1.003 0.255 -39.259 1.00 69.75 194 PRO A C 1
ATOM 1546 O O . PRO A 1 194 ? 2.132 0.754 -39.284 1.00 69.75 194 PRO A O 1
ATOM 1549 N N . GLY A 1 195 ? 0.637 -0.706 -40.107 1.00 68.94 195 GLY A N 1
ATOM 1550 C CA . GLY A 1 195 ? 1.498 -1.150 -41.197 1.00 68.94 195 GLY A CA 1
ATOM 1551 C C . GLY A 1 195 ? 1.736 -0.033 -42.226 1.00 68.94 195 GLY A C 1
ATOM 1552 O O . GLY A 1 195 ? 0.980 0.932 -42.292 1.00 68.94 195 GLY A O 1
ATOM 1553 N N . PRO A 1 196 ? 2.792 -0.136 -43.049 1.00 71.50 196 PRO A N 1
ATOM 1554 C CA . PRO A 1 196 ? 3.077 0.868 -44.068 1.00 71.50 196 PRO A CA 1
ATOM 1555 C C . PRO A 1 196 ? 1.995 0.898 -45.163 1.00 71.50 196 PRO A C 1
ATOM 1557 O O . PRO A 1 196 ? 1.622 -0.137 -45.729 1.00 71.50 196 PRO A O 1
ATOM 1560 N N . ASP A 1 197 ? 1.537 2.109 -45.493 1.00 67.12 197 ASP A N 1
ATOM 1561 C CA . ASP A 1 197 ? 0.601 2.373 -46.597 1.00 67.12 197 ASP A CA 1
ATOM 1562 C C . ASP A 1 197 ? 1.283 2.306 -47.975 1.00 67.12 197 ASP A C 1
ATOM 1564 O O . ASP A 1 197 ? 0.657 1.980 -48.988 1.00 67.12 197 ASP A O 1
ATOM 1568 N N . SER A 1 198 ? 2.583 2.610 -48.031 1.00 70.69 198 SER A N 1
ATOM 1569 C CA . SER A 1 198 ? 3.389 2.551 -49.249 1.00 70.69 198 SER A CA 1
ATOM 1570 C C . SER A 1 198 ? 4.042 1.174 -49.426 1.00 70.69 198 SER A C 1
ATOM 1572 O O . SER A 1 198 ? 4.403 0.521 -48.446 1.00 70.69 198 SER A O 1
ATOM 1574 N N . PRO A 1 199 ? 4.202 0.696 -50.677 1.00 72.75 199 PRO A N 1
ATOM 1575 C CA . PRO A 1 199 ? 4.863 -0.574 -50.923 1.00 72.75 199 PRO A CA 1
ATOM 1576 C C . PRO A 1 199 ? 6.333 -0.501 -50.510 1.00 72.75 199 PRO A C 1
ATOM 1578 O O . PRO A 1 199 ? 7.025 0.476 -50.810 1.00 72.75 199 PRO A O 1
ATOM 1581 N N . LEU A 1 200 ? 6.818 -1.556 -49.857 1.00 70.62 200 LEU A N 1
ATOM 1582 C CA . LEU A 1 200 ? 8.228 -1.650 -49.495 1.00 70.62 200 LEU A CA 1
ATOM 1583 C C . LEU A 1 200 ? 9.083 -1.738 -50.774 1.00 70.62 200 LEU A C 1
ATOM 1585 O O . LEU A 1 200 ? 8.729 -2.488 -51.693 1.00 70.62 200 LEU A O 1
ATOM 1589 N N . PRO A 1 201 ? 10.197 -0.988 -50.859 1.00 72.81 201 PRO A N 1
ATOM 1590 C CA . PRO A 1 201 ? 11.099 -1.054 -52.003 1.00 72.81 201 PRO A CA 1
ATOM 1591 C C . PRO A 1 201 ? 11.676 -2.466 -52.155 1.00 72.81 201 PRO A C 1
ATOM 1593 O O . PRO A 1 201 ? 11.830 -3.210 -51.184 1.00 72.81 201 PRO A O 1
ATOM 1596 N N . GLN A 1 202 ? 11.998 -2.854 -53.390 1.00 73.88 202 GLN A N 1
ATOM 1597 C CA . GLN A 1 202 ? 12.582 -4.172 -53.644 1.00 73.88 202 GLN A CA 1
ATOM 1598 C C . GLN A 1 202 ? 13.994 -4.238 -53.050 1.00 73.88 202 GLN A C 1
ATOM 1600 O O . GLN A 1 202 ? 14.747 -3.275 -53.151 1.00 73.88 202 GLN A O 1
ATOM 1605 N N . LEU A 1 203 ? 14.384 -5.391 -52.493 1.00 70.12 203 LEU A N 1
ATOM 1606 C CA . LEU A 1 203 ? 15.704 -5.599 -51.869 1.00 70.12 203 LEU A CA 1
ATOM 1607 C C . LEU A 1 203 ? 16.877 -5.189 -52.779 1.00 70.12 203 LEU A C 1
ATOM 1609 O O . LEU A 1 203 ? 17.871 -4.650 -52.304 1.00 70.12 203 LEU A O 1
ATOM 1613 N N . ASN A 1 204 ? 16.722 -5.355 -54.095 1.00 75.19 204 ASN A N 1
ATOM 1614 C CA . ASN A 1 204 ? 17.724 -4.985 -55.099 1.00 75.19 204 ASN A CA 1
ATOM 1615 C C . ASN A 1 204 ? 17.922 -3.465 -55.268 1.00 75.19 204 ASN A C 1
ATOM 1617 O O . ASN A 1 204 ? 18.810 -3.055 -56.003 1.00 75.19 204 ASN A O 1
ATOM 1621 N N . GLN A 1 205 ? 17.076 -2.636 -54.652 1.00 72.81 205 GLN A N 1
ATOM 1622 C CA . GLN A 1 205 ? 17.145 -1.169 -54.686 1.00 72.81 205 GLN A CA 1
ATOM 1623 C C . GLN A 1 205 ? 17.751 -0.579 -53.400 1.00 72.81 205 GLN A C 1
ATOM 1625 O O . GLN A 1 205 ? 17.875 0.637 -53.294 1.00 72.81 205 GLN A O 1
ATOM 1630 N N . LEU A 1 206 ? 18.077 -1.427 -52.414 1.00 67.69 206 LEU A N 1
ATOM 1631 C CA . LEU A 1 206 ? 18.612 -1.036 -51.102 1.00 67.69 206 LEU A CA 1
ATOM 1632 C C . LEU A 1 206 ? 20.127 -1.283 -50.961 1.00 67.69 206 LEU A C 1
ATOM 1634 O O . LEU A 1 206 ? 20.683 -0.996 -49.904 1.00 67.69 206 LEU A O 1
ATOM 1638 N N . THR A 1 207 ? 20.774 -1.843 -51.990 1.00 54.22 207 THR A N 1
ATOM 1639 C CA . THR A 1 207 ? 22.239 -2.006 -52.090 1.00 54.22 207 THR A CA 1
ATOM 1640 C C . THR A 1 207 ? 22.798 -0.946 -53.025 1.00 54.22 207 THR A C 1
ATOM 1642 O O . THR A 1 207 ? 23.875 -0.400 -52.709 1.00 54.22 207 THR A O 1
#

Sequence (207 aa):
MEKEVVVSEPGGSSSSFTDSRIICRACQKQFSQYTCPRCNIRYCSLPCYKGHSLRCTESFMRDNVMDDLQQMQPEEETKRKMMDILKRFHSEEEDEVSSDNEDEPMLSEELIQKVISGDEIRLEDLSPEEIKRFKRALASGELSKLIEPWTPWWTKSSAKSILLGHGGRQLITQINTEPDPSNNAAPVDEEIPPGPDSPLPQLNQLT

Organism: NCBI:txid198213

Radius of gyration: 38.04 Å; Cα contacts (8 Å, |Δi|>4): 120; chains: 1; bounding box: 79×52×115 Å

Mean predicted aligned error: 20.77 Å

Foldseek 3Di:
DDDDDDDDDDDDDDDDDPCPQDAQPQPSPHGFPDAQPPPRGGHNDVVSVVRVDCVSNVVVVVVVVVVVVVVVDDDPVVVVVVVVVVVVVVVVVVVVPPPDDPPDPLADPVVVVCVVVVHDDDPVNGDPVNNVVVVVCVVVCVCVVVDDPDDQPCVDPVVVVQDADPQQAGPDDDDDDDDDPPDPDDPPPPRDDHGDHDGDDDPVVVD

Nearest PDB structures (foldseek):
  2n95-assembly1_A  TM=8.498E-01  e=2.026E-02  Saccharomyces cerevisiae S288C
  2n94-assembly1_A  TM=7.979E-01  e=5.981E-02  Saccharomyces cerevisiae S288C

Solvent-accessible surface area (backbone atoms only — not comparable to full-atom values): 13539 Å² total; per-residue (Å²): 138,86,82,82,89,83,89,82,79,82,89,74,82,92,72,96,58,90,76,73,79,49,58,8,73,57,74,67,79,49,59,38,75,46,65,42,93,84,77,67,49,35,22,57,46,69,71,36,53,66,67,59,40,65,74,65,41,48,54,50,55,48,50,52,53,51,53,53,52,64,69,58,62,76,53,72,68,57,53,49,52,51,52,50,52,54,50,50,52,54,49,56,55,49,66,75,62,73,72,88,73,93,86,64,70,91,60,57,71,68,58,55,53,36,53,76,71,68,53,89,82,53,83,84,78,49,50,77,66,48,51,49,52,51,53,48,39,56,73,71,47,62,54,60,79,79,48,82,78,86,73,59,52,82,77,40,78,74,42,70,72,66,51,59,43,102,53,45,22,51,72,74,80,85,74,87,71,77,84,66,94,84,59,96,65,77,78,81,69,80,73,55,81,79,64,48,84,57,61,55,80,60,75,89,78,77,118

InterPro domains:
  IPR007529 Zinc finger, HIT-type [PF04438] (21-50)
  IPR007529 Zinc finger, HIT-type [PS51083] (24-56)
  IPR039646 Zinc finger HIT domain-containing protein 2 [PTHR15555] (17-207)

Secondary structure (DSSP, 8-state):
---------------------PBPTTTSSSB--EE-TTT--EESSHHHHHHS-HHHHHHHHHHHHHHHHHHSPPPHHHHHHHHHHHHHHHHHHHHHH-SS-SSS-SS-HHHHHHHHHTPPPPGGGS-HHHHHHHHHHHHHTGGGGTSPPP--GGGSGGGGG--B-TTS-BS-PPP-----TT-----TTSSSPPPPSSPPPPGGG--

pLDDT: mean 73.54, std 17.7, range [31.75, 94.25]

=== Feature glossary ===
Annotated list of the representations used here:

Nearest PDB structures. The Foldseek neighbor list gives the closest experimentally determined structures in the PDB, ranked by structural alignment. TM-score near 1 means near-identical fold; near 0.3 means only rough topology match. This is how one finds what a novel AlphaFold prediction most resembles in the solved-structure universe.

Foldseek 3Di. Foldseek's 3Di representation compresses backbone geometry into a per-residue letter drawn from a learned twenty-state alphabet. It captures the tertiary interaction pattern around each residue — which residues are packed against it in space, regardless of where they are in sequence.

Radius of gyration, Cα contacts, bounding box. Radius of gyration (Rg) is the root-mean-square distance of Cα atoms from their centroid — a single number for overall size and compactness. A globular domain of N residues has Rg ≈ 2.2·N^0.38 Å; an extended or disordered chain has a much larger Rg. The Cα contact count is the number of residue pairs whose Cα atoms are within 8 Å and are more than four positions apart in sequence — a standard proxy for tertiary packing density. The bounding box is the smallest axis-aligned box enclosing all Cα atoms.

InterPro / GO / CATH / organism. The annotation block draws on four external resources. InterPro: which protein families and domains the sequence belongs to. GO: standardized terms for what the protein does, what process it participates in, and where in the cell it acts. CATH: which structural fold it has in the CATH hierarchy. Organism: the species of origin.

mmCIF coordinates. The mmCIF block holds the 3D Cartesian coordinates of each backbone atom (N, Cα, C, O) in ångströms. mmCIF is the PDB's canonical archive format — a tagged-loop text representation of the atomic model.

pLDDT. pLDDT is the predicted lDDT-Cα score: AlphaFold's confidence that the local environment of each residue (all inter-atomic distances within 15 Å) is correctly placed. It is a per-residue number between 0 and 100, with higher meaning more reliable.

Backbone torsions (φ/ψ). φ (phi) and ψ (psi) are the two rotatable backbone dihedrals per residue: φ is the C(i-1)–N–Cα–C torsion, ψ is the N–Cα–C–N(i+1) torsion, both in degrees on (−180°, 180°]. α-helical residues cluster near (−60°, −45°); β-strand residues near (−120°, +130°). A Ramachandran plot is simply a scatter of (φ, ψ) for every residue.

B-factor. For experimental (PDB) structures, the B-factor (temperature factor) quantifies the positional spread of each atom in the crystal — a combination of thermal vibration and static disorder — in units of Å². High B-factors mark flexible loops or poorly resolved regions; low B-factors mark the rigid, well-ordered core.

Secondary structure (3-state, P-SEA). SS3 is a coarse helix/strand/coil call (letters a/b/c) made by the P-SEA algorithm from inter-Cα distances and dihedrals. It is less detailed than DSSP but needs only Cα positions.

Predicted aligned error. Predicted aligned error is AlphaFold's pairwise confidence. Unlike pLDDT (per-residue), PAE is per-residue-pair and captures whether two parts of the structure are correctly placed relative to each other. Units are ångströms of expected positional error.

Solvent-accessible surface area. Solvent-accessible surface area (SASA) is the area in Å² traced out by the centre of a 1.4 Å probe sphere (a water molecule) rolled over the protein's van der Waals surface (Shrake–Rupley / Lee–Richards construction). Buried residues have near-zero SASA; fully exposed residues can exceed 200 Å². The total SASA scales roughly with the number of surface residues.

Secondary structure (8-state, DSSP). The SS8 string is DSSP's per-residue secondary-structure call. α-helix (H) means an i→i+4 H-bond ladder; β-strand (E) means the residue participates in a β-sheet; 3₁₀ (G) and π (I) are tighter and wider helices; T/S are turns/bends; '-' is loop.

Rendered structure images. Structure images are PyMOL renders from six orthogonal camera directions. Cartoon representation draws helices as coils and strands as arrows; sticks shows the backbone as bonds; surface shows the solvent-excluded envelope. Rainbow coloring maps sequence position to hue (blue→red, N→C); chain coloring assigns a distinct color per polypeptide.

Sequence. The amino-acid sequence is the protein's primary structure: the linear order of residues from the N-terminus to the C-terminus, written in one-letter code. Everything else here — the 3D coordinates, the secondary structure, the domain annotations — is ultimately a consequence of this string.

Contact-map, Ramachandran, and PAE plots. Three diagnostic plots accompany the record. The Cα contact map visualizes the tertiary structure as a 2D adjacency matrix (8 Å cutoff, sequence-local contacts suppressed). The Ramachandran plot shows the distribution of backbone (φ, ψ) torsions, with points in the α and β basins reflecting secondary structure content. The PAE plot shows AlphaFold's inter-residue confidence as a color matrix.